Protein 5BV8 (pdb70)

Nearest PDB structures (foldseek):
  5bv8-assembly1_A  TM=1.005E+00  e=8.092E-49  Homo sapiens
  1ijb-assembly1_A  TM=1.004E+00  e=2.003E-45  Homo sapiens
  3hxq-assembly1_A  TM=9.788E-01  e=1.632E-40  Homo sapiens
  1m10-assembly1_A  TM=9.807E-01  e=1.188E-40  Homo sapiens
  4c2a-assembly1_A  TM=9.661E-01  e=1.975E-40  Homo sapiens

Structure (mmCIF, N/CA/C/O backbone):
data_5BV8
#
_entry.id   5BV8
#
_cell.length_a   86.450
_cell.length_b   86.450
_cell.length_c   68.160
_cell.angle_alpha   90.00
_cell.angle_beta   90.00
_cell.angle_gamma   120.00
#
_symmetry.space_group_name_H-M   'P 61'
#
loop_
_entity.id
_entity.type
_entity.pdbx_description
1 polymer 'von Willebrand factor'
2 non-polymer 1,2-ETHANEDIOL
3 non-polyme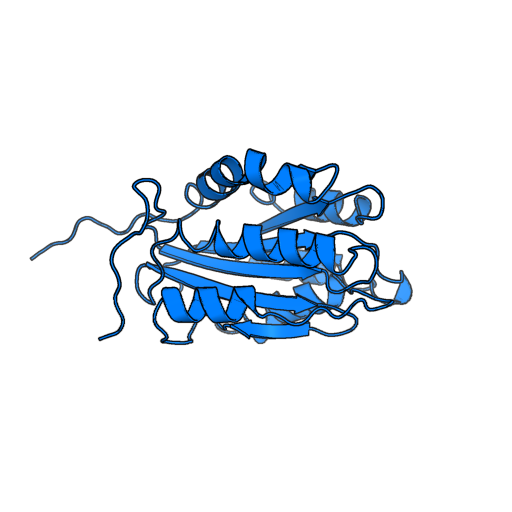r 'CHLORIDE ION'
4 water water
#
loop_
_atom_site.group_PDB
_atom_site.id
_atom_site.type_symbol
_atom_site.label_atom_id
_atom_site.label_alt_id
_atom_site.label_comp_id
_atom_site.label_asym_id
_atom_site.label_entity_id
_atom_site.label_seq_id
_atom_site.pdbx_PDB_ins_code
_atom_site.Cartn_x
_atom_site.Cartn_y
_atom_site.Cartn_z
_atom_site.occupancy
_atom_site.B_iso_or_equiv
_atom_site.auth_seq_id
_atom_site.auth_comp_id
_atom_site.auth_asym_id
_atom_site.auth_atom_id
_atom_site.pdbx_PDB_model_num
ATOM 1 N N . ASP A 1 36 ? 20.134 20.712 -16.426 1.00 65.42 1261 ASP A N 1
ATOM 2 C CA . ASP A 1 36 ? 21.327 21.354 -15.878 1.00 65.84 1261 ASP A CA 1
ATOM 3 C C . ASP A 1 36 ? 21.568 20.917 -14.439 1.00 59.32 1261 ASP A C 1
ATOM 4 O O . ASP A 1 36 ? 20.784 21.237 -13.542 1.00 63.17 1261 ASP A O 1
ATOM 6 N N . ILE A 1 37 ? 22.653 20.180 -14.223 1.00 69.13 1262 ILE A N 1
ATOM 7 C CA . ILE A 1 37 ? 22.967 19.665 -12.896 1.00 50.99 1262 ILE A CA 1
ATOM 8 C C . ILE A 1 37 ? 24.416 19.924 -12.502 1.00 46.52 1262 ILE A C 1
ATOM 9 O O . ILE A 1 37 ? 24.917 19.331 -11.549 1.00 36.83 1262 ILE A O 1
ATOM 14 N N . SER A 1 38 ? 25.088 20.805 -13.235 1.00 52.84 1263 SER A N 1
ATOM 15 C CA . SER A 1 38 ? 26.475 21.139 -12.932 1.00 51.40 1263 SER A CA 1
ATOM 16 C C . SER A 1 38 ? 26.573 22.026 -11.691 1.00 39.11 1263 SER A C 1
ATOM 17 O O . SER A 1 38 ? 25.663 22.797 -11.389 1.00 46.69 1263 SER A O 1
ATOM 19 N N . GLU A 1 39 ? 27.685 21.894 -10.974 1.00 38.39 1264 GLU A N 1
ATOM 20 C CA . GLU A 1 39 ? 27.963 22.691 -9.781 1.00 31.12 1264 GLU A CA 1
ATOM 21 C C . GLU A 1 39 ? 29.436 23.075 -9.741 1.00 30.29 1264 GLU A C 1
ATOM 22 O O . GLU A 1 39 ? 30.293 22.289 -10.136 1.00 31.53 1264 GLU A O 1
ATOM 28 N N . PRO A 1 40 ? 29.743 24.284 -9.261 1.00 27.49 1265 PRO A N 1
ATOM 29 C CA . PRO A 1 40 ? 31.154 24.682 -9.193 1.00 31.67 1265 PRO A CA 1
ATOM 30 C C . PRO A 1 40 ? 31.920 23.934 -8.096 1.00 31.43 1265 PRO A C 1
ATOM 31 O O . PRO A 1 40 ? 31.299 23.400 -7.174 1.00 28.95 1265 PRO A O 1
ATOM 35 N N . PRO A 1 41 ? 33.259 23.880 -8.200 1.00 27.51 1266 PRO A N 1
ATOM 36 C CA . PRO A 1 41 ? 34.073 23.219 -7.172 1.00 25.03 1266 PRO A CA 1
ATOM 37 C C . PRO A 1 41 ? 33.945 23.876 -5.807 1.00 24.62 1266 PRO A C 1
ATOM 38 O O . PRO A 1 41 ? 33.836 25.098 -5.731 1.00 29.29 1266 PRO A O 1
ATOM 42 N N . LEU A 1 42 ? 33.959 23.075 -4.745 1.00 23.79 1267 LEU A N 1
ATOM 43 C CA . LEU A 1 42 ? 33.969 23.625 -3.400 1.00 26.83 1267 LEU A CA 1
ATOM 44 C C . LEU A 1 42 ? 35.372 24.042 -2.986 1.00 29.57 1267 LEU A C 1
ATOM 45 O O . LEU A 1 42 ? 35.533 24.939 -2.167 1.00 32.05 1267 LEU A O 1
ATOM 50 N N . HIS A 1 43 ? 36.383 23.383 -3.549 1.00 22.42 1268 HIS A N 1
ATOM 51 C CA . HIS A 1 43 ? 37.768 23.607 -3.139 1.00 29.96 1268 HIS A CA 1
ATOM 52 C C . HIS A 1 43 ? 38.678 23.905 -4.323 1.00 33.24 1268 HIS A C 1
ATOM 53 O O . HIS A 1 43 ? 38.316 23.643 -5.466 1.00 31.06 1268 HIS A O 1
ATOM 60 N N . ASP A 1 44 ? 39.864 24.436 -4.043 1.00 32.89 1269 ASP A N 1
ATOM 61 C CA . ASP A 1 44 ? 40.862 24.678 -5.089 1.00 34.37 1269 ASP A CA 1
ATOM 62 C C . ASP A 1 44 ? 41.529 23.367 -5.506 1.00 31.59 1269 ASP A C 1
ATOM 63 O O . ASP A 1 44 ? 42.038 23.235 -6.614 1.00 36.64 1269 ASP A O 1
ATOM 68 N N . PHE A 1 45 ? 41.509 22.406 -4.589 1.00 26.08 1270 PHE A N 1
ATOM 69 C CA . PHE A 1 45 ? 42.028 21.059 -4.792 1.00 31.39 1270 PHE A CA 1
ATOM 70 C C . PHE A 1 45 ? 40.932 20.187 -5.407 1.00 29.46 1270 PHE A C 1
ATOM 71 O O . PHE A 1 45 ? 39.956 19.850 -4.735 1.00 26.34 1270 PHE A O 1
ATOM 79 N N . TYR A 1 46 ? 41.103 19.801 -6.674 1.00 26.31 1271 TYR A N 1
ATOM 80 C CA . TYR A 1 46 ? 39.981 19.340 -7.498 1.00 26.60 1271 TYR A CA 1
ATOM 81 C C . TYR A 1 46 ? 40.470 18.462 -8.651 1.00 24.54 1271 TYR A C 1
ATOM 82 O O . TYR A 1 46 ? 41.155 18.963 -9.529 1.00 32.26 1271 TYR A O 1
ATOM 91 N N . CYS A 1 47 ? 40.130 17.176 -8.661 1.00 19.75 1272 CYS A N 1
ATOM 92 C CA . CYS A 1 47 ? 40.565 16.322 -9.773 1.00 20.56 1272 CYS A CA 1
ATOM 93 C C . CYS A 1 47 ? 39.681 16.534 -10.993 1.00 24.92 1272 CYS A C 1
ATOM 94 O O . CYS A 1 47 ? 38.487 16.239 -10.960 1.00 23.80 1272 CYS A O 1
ATOM 97 N N . SER A 1 48 ? 40.277 17.032 -12.070 1.00 20.22 1273 SER A N 1
ATOM 98 C CA . SER A 1 48 ? 39.542 17.297 -13.300 1.00 19.18 1273 SER A CA 1
ATOM 99 C C . SER A 1 48 ? 40.111 16.448 -14.426 1.00 20.87 1273 SER A C 1
ATOM 100 O O . SER A 1 48 ? 40.734 16.960 -15.353 1.00 27.10 1273 SER A O 1
ATOM 103 N N . ARG A 1 49 ? 39.898 15.146 -14.318 1.00 18.02 1274 ARG A N 1
ATOM 104 C CA . ARG A 1 49 ? 40.433 14.200 -15.286 1.00 19.15 1274 AR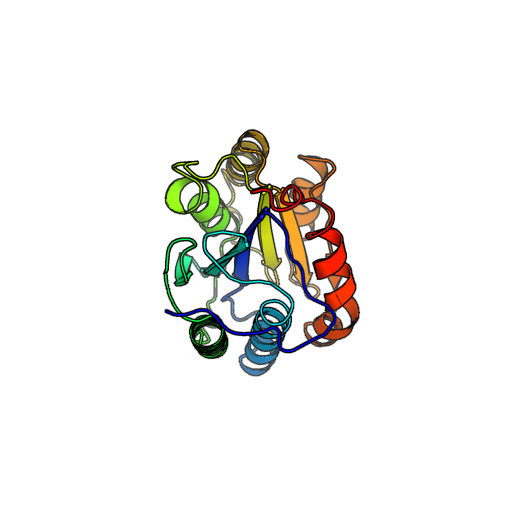G A CA 1
ATOM 105 C C . ARG A 1 49 ? 39.358 13.206 -15.673 1.00 19.81 1274 ARG A C 1
ATOM 106 O O . ARG A 1 49 ? 38.237 13.282 -15.178 1.00 20.31 1274 ARG A O 1
ATOM 114 N N . LEU A 1 50 ? 39.681 12.310 -16.599 1.00 15.83 1275 LEU A N 1
ATOM 115 C CA . LEU A 1 50 ? 38.699 11.356 -17.090 1.00 15.56 1275 LEU A CA 1
ATOM 116 C C . LEU A 1 50 ? 38.814 10.063 -16.299 1.00 15.37 1275 LEU A C 1
ATOM 117 O O . LEU A 1 50 ? 39.713 9.255 -16.529 1.00 16.54 1275 LEU A O 1
ATOM 122 N N . LEU A 1 51 ? 37.886 9.873 -15.377 1.00 14.31 1276 LEU A N 1
ATOM 123 C CA . LEU A 1 51 ? 38.018 8.842 -14.356 1.00 14.88 1276 LEU A CA 1
ATOM 124 C C . LEU A 1 51 ? 36.664 8.291 -13.960 1.00 14.97 1276 LEU A C 1
ATOM 125 O O . LEU A 1 51 ? 35.718 9.049 -13.760 1.00 14.81 1276 LEU A O 1
ATOM 130 N N . ASP A 1 52 ? 36.581 6.969 -13.867 1.00 13.25 1277 ASP A N 1
ATOM 131 C CA . ASP A 1 52 ? 35.458 6.283 -13.246 1.00 12.93 1277 ASP A CA 1
ATOM 132 C C . ASP A 1 52 ? 35.956 5.719 -11.922 1.00 15.15 1277 ASP A C 1
ATOM 133 O O . ASP A 1 52 ? 36.767 4.784 -11.909 1.00 16.09 1277 ASP A O 1
ATOM 138 N N . LEU A 1 53 ? 35.466 6.269 -10.814 1.00 14.79 1278 LEU A N 1
ATOM 139 C CA . LEU A 1 53 ? 35.980 5.933 -9.483 1.00 12.97 1278 LEU A CA 1
ATOM 140 C C . LEU A 1 53 ? 34.907 5.252 -8.646 1.00 15.57 1278 LEU A C 1
ATOM 141 O O . LEU A 1 53 ? 33.818 5.790 -8.475 1.00 16.89 1278 LEU A O 1
ATOM 146 N N . VAL A 1 54 ? 35.229 4.072 -8.133 1.00 14.59 1279 VAL A N 1
ATOM 147 C CA . VAL A 1 54 ? 34.277 3.280 -7.376 1.00 12.66 1279 VAL A CA 1
ATOM 148 C C . VAL A 1 54 ? 34.705 3.211 -5.924 1.00 12.95 1279 VAL A C 1
ATOM 149 O O . VAL A 1 54 ? 35.808 2.758 -5.631 1.00 16.24 1279 VAL A O 1
ATOM 153 N N . PHE A 1 55 ? 33.839 3.672 -5.026 1.00 14.54 1280 PHE A N 1
ATOM 154 C CA . PHE A 1 55 ? 34.089 3.553 -3.587 1.00 12.26 1280 PHE A CA 1
ATOM 155 C C . PHE A 1 55 ? 33.401 2.302 -3.076 1.00 12.75 1280 PHE A C 1
ATOM 156 O O . PHE A 1 55 ? 32.188 2.176 -3.209 1.00 14.35 1280 PHE A O 1
ATOM 164 N N . LEU A 1 56 ? 34.176 1.409 -2.462 1.00 12.49 1281 LEU A N 1
ATOM 165 C CA . LEU A 1 56 ? 33.648 0.161 -1.906 1.00 11.98 1281 LEU A CA 1
ATOM 166 C C . LEU A 1 56 ? 33.801 0.182 -0.389 1.00 13.34 1281 LEU A C 1
ATOM 167 O O . LEU A 1 56 ? 34.924 0.169 0.106 1.00 15.18 1281 LEU A O 1
ATOM 172 N N . LEU A 1 57 ? 32.677 0.214 0.335 1.00 13.25 1282 LEU A N 1
ATOM 173 C CA . LEU A 1 57 ? 32.695 0.452 1.781 1.00 14.62 1282 LEU A CA 1
ATOM 174 C C . LEU A 1 57 ? 32.375 -0.796 2.592 1.00 16.22 1282 LEU A C 1
ATOM 175 O O . LEU A 1 57 ? 31.294 -1.378 2.448 1.00 15.50 1282 LEU A O 1
ATOM 180 N N . ASP A 1 58 ? 33.313 -1.180 3.452 1.00 14.78 1283 ASP A N 1
ATOM 181 C CA . ASP A 1 58 ? 33.150 -2.306 4.366 1.00 15.82 1283 ASP A CA 1
ATOM 182 C C . ASP A 1 58 ? 31.917 -2.103 5.246 1.00 17.17 1283 ASP A C 1
ATOM 183 O O . ASP A 1 58 ? 31.831 -1.136 6.006 1.00 16.71 1283 ASP A O 1
ATOM 188 N N . GLY A 1 59 ? 30.966 -3.029 5.146 1.00 16.34 1284 GLY A N 1
ATOM 189 C CA . GLY A 1 59 ? 29.718 -2.932 5.879 1.00 16.30 1284 GLY A CA 1
ATOM 190 C C . GLY A 1 59 ? 29.697 -3.807 7.118 1.00 19.30 1284 GLY A C 1
ATOM 191 O O . GLY A 1 59 ? 28.640 -4.024 7.695 1.00 22.20 1284 GLY A O 1
ATOM 192 N N . SER A 1 60 ? 30.857 -4.302 7.543 1.00 17.72 1285 SER A N 1
ATOM 193 C CA . SER A 1 60 ? 30.897 -5.225 8.676 1.00 17.13 1285 SER A CA 1
ATOM 194 C C . SER A 1 60 ? 30.882 -4.517 10.024 1.00 19.45 1285 SER A C 1
ATOM 195 O O . SER A 1 60 ? 31.043 -3.302 10.112 1.00 20.04 1285 SER A O 1
ATOM 198 N N . SER A 1 61 ? 30.700 -5.305 11.076 1.00 17.15 1286 SER A N 1
ATOM 199 C CA . SER A 1 61 ? 30.698 -4.771 12.426 1.00 15.64 1286 SER A CA 1
ATOM 200 C C . SER A 1 61 ? 32.114 -4.538 12.965 1.00 21.32 1286 SER A C 1
ATOM 201 O O . SER A 1 61 ? 32.271 -4.160 14.124 1.00 22.32 1286 SER A O 1
ATOM 204 N N . ARG A 1 62 ? 33.141 -4.756 12.143 1.00 19.45 1287 ARG A N 1
ATOM 205 C CA . ARG A 1 62 ? 34.506 -4.441 12.570 1.00 20.69 1287 ARG A CA 1
ATOM 206 C C . ARG A 1 62 ? 34.653 -2.935 12.710 1.00 17.73 1287 ARG A C 1
ATOM 207 O O . ARG A 1 62 ? 35.500 -2.456 13.464 1.00 21.47 1287 ARG A O 1
ATOM 215 N N . LEU A 1 63 ? 33.841 -2.204 11.952 1.00 17.27 1288 LEU A N 1
ATOM 216 C CA . LEU A 1 63 ? 33.644 -0.778 12.172 1.00 17.73 1288 LEU A CA 1
ATOM 217 C C . LEU A 1 63 ? 32.407 -0.571 13.030 1.00 19.55 1288 LEU A C 1
ATOM 218 O O . LEU A 1 63 ? 31.354 -1.128 12.737 1.00 19.96 1288 LEU A O 1
ATOM 223 N N . SER A 1 64 ? 32.536 0.222 14.087 1.00 19.68 1289 SER A N 1
ATOM 224 C CA . SER A 1 64 ? 31.380 0.653 14.864 1.00 20.86 1289 SER A CA 1
ATOM 225 C C . SER A 1 64 ? 30.549 1.624 14.036 1.00 19.55 1289 SER A C 1
ATOM 226 O O . SER A 1 64 ? 31.002 2.118 13.002 1.00 18.00 1289 SER A O 1
ATOM 229 N N . GLU A 1 65 ? 29.335 1.913 14.488 1.00 20.47 1290 GLU A N 1
ATOM 230 C CA . GLU A 1 65 ? 28.508 2.885 13.788 1.00 19.74 1290 GLU A CA 1
ATOM 231 C C . GLU A 1 65 ? 29.249 4.223 13.675 1.00 18.86 1290 GLU A C 1
ATOM 232 O O . GLU A 1 65 ? 29.224 4.867 12.628 1.00 19.58 1290 GLU A O 1
ATOM 238 N N . ALA A 1 66 ? 29.928 4.622 14.746 1.00 20.94 1291 ALA A N 1
ATOM 239 C CA . ALA A 1 66 ? 30.660 5.890 14.758 1.00 19.80 1291 ALA A CA 1
ATOM 240 C C . ALA A 1 66 ? 31.844 5.876 13.790 1.00 20.11 1291 ALA A C 1
ATOM 241 O O . ALA A 1 66 ? 32.127 6.872 13.122 1.00 19.98 1291 ALA A O 1
ATOM 243 N N . GLU A 1 67 ? 32.541 4.750 13.715 1.00 18.01 1292 GLU A N 1
ATOM 244 C CA . GLU A 1 67 ? 33.665 4.642 12.787 1.00 15.03 1292 GLU A CA 1
ATOM 245 C C . GLU A 1 67 ? 33.187 4.640 11.346 1.00 17.93 1292 GLU A C 1
ATOM 246 O O . GLU A 1 67 ? 33.842 5.210 10.477 1.00 16.15 1292 GLU A O 1
ATOM 252 N N . PHE A 1 68 ? 32.051 3.993 11.098 1.00 16.76 1293 PHE A N 1
ATOM 253 C CA . PHE A 1 68 ? 31.458 3.982 9.757 1.00 15.41 1293 PHE A CA 1
ATOM 254 C C . PHE A 1 68 ? 31.086 5.402 9.335 1.00 16.28 1293 PHE A C 1
ATOM 255 O O . PHE A 1 68 ? 31.189 5.738 8.152 1.00 16.77 1293 PHE A O 1
ATOM 263 N N . GLU A 1 69 ? 30.679 6.243 10.291 1.00 17.64 1294 GLU A N 1
ATOM 264 C CA . GLU A 1 69 ? 30.372 7.633 9.957 1.00 19.61 1294 GLU A CA 1
ATOM 265 C C . GLU A 1 69 ? 31.633 8.356 9.497 1.00 17.74 1294 GLU A C 1
ATOM 266 O O . GLU A 1 69 ? 31.586 9.167 8.565 1.00 17.84 1294 GLU A O 1
ATOM 272 N N . VAL A 1 70 ? 32.759 8.063 10.143 1.00 17.47 1295 VAL A N 1
ATOM 273 C CA . VAL A 1 70 ? 34.030 8.654 9.734 1.00 16.01 1295 VAL A CA 1
ATOM 274 C C . VAL A 1 70 ? 34.419 8.159 8.341 1.00 17.89 1295 VAL A C 1
ATOM 275 O O . VAL A 1 70 ? 34.875 8.938 7.504 1.00 17.29 1295 VAL A O 1
ATOM 279 N N . LEU A 1 71 ? 34.216 6.871 8.087 1.00 12.80 1296 LEU A N 1
ATOM 280 C CA . LEU A 1 71 ? 34.482 6.321 6.757 1.00 12.79 1296 LEU A CA 1
ATOM 281 C C . LEU A 1 71 ? 33.650 7.026 5.688 1.00 15.55 1296 LEU A C 1
ATOM 282 O O . LEU A 1 71 ? 34.170 7.375 4.624 1.00 14.84 1296 LEU A O 1
ATOM 287 N N . LYS A 1 72 ? 32.368 7.247 5.960 1.00 14.07 1297 LYS A N 1
ATOM 288 C CA . LYS A 1 72 ? 31.523 7.946 4.985 1.00 15.08 1297 LYS A CA 1
ATOM 289 C C . LYS A 1 72 ? 31.971 9.395 4.808 1.00 15.84 1297 LYS A C 1
ATOM 290 O O . LYS A 1 72 ? 31.916 9.936 3.702 1.00 18.05 1297 LYS A O 1
ATOM 296 N N . ALA A 1 73 ? 32.412 10.023 5.891 1.00 16.16 1298 ALA A N 1
ATOM 297 C CA . ALA A 1 73 ? 32.855 11.411 5.824 1.00 18.25 1298 ALA A CA 1
ATOM 298 C C . ALA A 1 73 ? 34.090 11.526 4.931 1.00 17.63 1298 ALA A C 1
ATOM 299 O O . ALA A 1 73 ? 34.264 12.502 4.198 1.00 15.94 1298 ALA A O 1
ATOM 301 N N . PHE A 1 74 ? 34.946 10.517 4.998 1.00 16.68 1299 PHE A N 1
ATOM 302 C CA . PHE A 1 74 ? 36.112 10.424 4.123 1.00 14.04 1299 PHE A CA 1
ATOM 303 C C . PHE A 1 74 ? 35.674 10.308 2.667 1.00 16.17 1299 PHE A C 1
ATOM 304 O O . PHE A 1 74 ? 36.203 10.999 1.799 1.00 15.90 1299 PHE A O 1
ATOM 312 N N . VAL A 1 75 ? 34.695 9.449 2.408 1.00 12.90 1300 VAL A N 1
ATOM 313 C CA . VAL A 1 75 ? 34.216 9.269 1.034 1.00 11.98 1300 VAL A CA 1
ATOM 314 C C . VAL A 1 75 ? 33.658 10.593 0.526 1.00 16.74 1300 VAL A C 1
ATOM 315 O O . VAL A 1 75 ? 33.971 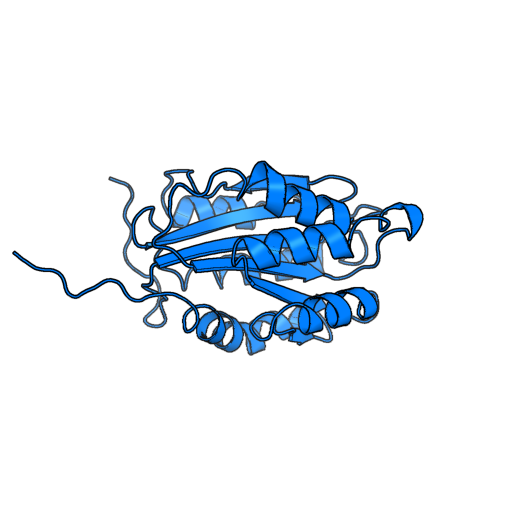11.005 -0.581 1.00 15.37 1300 VAL A O 1
ATOM 319 N N . VAL A 1 76 ? 32.870 11.275 1.351 1.00 15.84 1301 VAL A N 1
ATOM 320 C CA . VAL A 1 76 ? 32.296 12.564 0.954 1.00 15.25 1301 VAL A CA 1
ATOM 321 C C . VAL A 1 76 ? 33.392 13.610 0.733 1.00 16.95 1301 VAL A C 1
ATOM 322 O O . VAL A 1 76 ? 33.357 14.349 -0.255 1.00 15.41 1301 VAL A O 1
ATOM 326 N N . ASP A 1 77 ? 34.372 13.660 1.640 1.00 14.85 1302 ASP A N 1
ATOM 327 C CA . ASP A 1 77 ? 35.511 14.560 1.485 1.00 15.45 1302 ASP A CA 1
ATOM 328 C C . ASP A 1 77 ? 36.245 14.320 0.163 1.00 13.96 1302 ASP A C 1
ATOM 329 O O . ASP A 1 77 ? 36.639 15.279 -0.505 1.00 14.95 1302 ASP A O 1
ATOM 334 N N A MET A 1 78 ? 36.438 13.047 -0.182 0.46 13.67 1303 MET A N 1
ATOM 335 N N B MET A 1 78 ? 36.432 13.056 -0.207 0.54 14.04 1303 MET A N 1
ATOM 336 C CA A MET A 1 78 ? 37.022 12.664 -1.467 0.46 12.97 1303 MET A CA 1
ATOM 337 C CA B MET A 1 78 ? 37.066 12.742 -1.485 0.54 12.34 1303 MET A CA 1
ATOM 338 C C A MET A 1 78 ? 36.197 13.229 -2.615 0.46 14.20 1303 MET A C 1
ATOM 339 C C B MET A 1 78 ? 36.201 13.204 -2.657 0.54 14.09 1303 MET A C 1
ATOM 340 O O A MET A 1 78 ? 36.724 13.910 -3.501 0.46 14.62 1303 MET A O 1
ATOM 341 O O B MET A 1 78 ? 36.712 13.797 -3.610 0.54 15.09 1303 MET A O 1
ATOM 350 N N . MET A 1 79 ? 34.896 12.953 -2.580 1.00 14.81 1304 MET A N 1
ATOM 351 C CA . MET A 1 79 ? 33.973 13.403 -3.629 1.00 13.35 1304 MET A CA 1
ATOM 352 C C . MET A 1 79 ? 33.991 14.909 -3.843 1.00 15.07 1304 MET A C 1
ATOM 353 O O . MET A 1 79 ? 33.861 15.366 -4.975 1.00 15.80 1304 MET A O 1
ATOM 358 N N . GLU A 1 80 ? 34.161 15.685 -2.771 1.00 15.02 1305 GLU A N 1
ATOM 359 C CA . GLU A 1 80 ? 34.189 17.147 -2.880 1.00 16.25 1305 GLU A CA 1
ATOM 360 C C . GLU A 1 80 ? 35.380 17.608 -3.700 1.00 18.73 1305 GLU A C 1
ATOM 361 O O . GLU A 1 80 ? 35.392 18.720 -4.213 1.00 18.19 1305 GLU A O 1
ATOM 367 N N . ARG A 1 81 ? 36.373 16.730 -3.812 1.00 16.92 1306 ARG A N 1
ATOM 368 C CA . ARG A 1 81 ? 37.641 17.052 -4.449 1.00 14.31 1306 ARG A CA 1
ATOM 369 C C . ARG A 1 81 ? 37.740 16.398 -5.820 1.00 20.27 1306 ARG A C 1
ATOM 370 O O . ARG A 1 81 ? 38.823 16.256 -6.374 1.00 19.62 1306 ARG A O 1
ATOM 378 N N . LEU A 1 82 ? 36.583 16.034 -6.363 1.00 14.88 1307 LEU A N 1
ATOM 379 C CA . LEU A 1 82 ? 36.470 15.504 -7.719 1.00 14.51 1307 LEU A CA 1
ATOM 380 C C . LEU A 1 82 ? 35.537 16.364 -8.538 1.00 16.58 1307 LEU A C 1
ATOM 381 O O . LEU A 1 82 ? 34.548 16.875 -8.020 1.00 19.27 1307 LEU A O 1
ATOM 386 N N . ARG A 1 83 ? 35.840 16.512 -9.822 1.00 16.11 1308 ARG A N 1
ATOM 387 C CA . ARG A 1 83 ? 34.921 17.179 -10.727 1.00 17.72 1308 ARG A CA 1
ATOM 388 C C . ARG A 1 83 ? 33.932 16.140 -11.221 1.00 17.63 1308 ARG A C 1
ATOM 389 O O . ARG A 1 83 ? 34.186 15.453 -12.200 1.00 17.50 1308 ARG A O 1
ATOM 397 N N . ILE A 1 84 ? 32.806 16.017 -10.526 1.00 17.83 1309 ILE A N 1
ATOM 398 C CA . ILE A 1 84 ? 31.874 14.928 -10.793 1.00 15.78 1309 ILE A CA 1
ATOM 399 C C . ILE A 1 84 ? 30.926 15.306 -11.923 1.00 18.19 1309 ILE A C 1
ATOM 400 O O . ILE A 1 84 ? 30.229 16.316 -11.868 1.00 18.32 1309 ILE A O 1
ATOM 405 N N . SER A 1 85 ? 30.925 14.476 -12.960 1.00 16.80 1310 SER A N 1
ATOM 406 C CA . SER A 1 85 ? 30.217 14.753 -14.198 1.00 18.51 1310 SER A CA 1
ATOM 407 C C . SER A 1 85 ? 30.416 13.562 -15.127 1.00 18.36 1310 SER A C 1
ATOM 408 O O . SER A 1 85 ? 31.460 12.912 -15.074 1.00 17.09 1310 SER A O 1
ATOM 411 N N . GLN A 1 86 ? 29.441 13.285 -15.990 1.00 19.72 1311 GLN A N 1
ATOM 412 C CA . GLN A 1 86 ? 29.601 12.195 -16.956 1.00 19.34 1311 GLN A CA 1
ATOM 413 C C . GLN A 1 86 ? 30.803 12.423 -17.873 1.00 21.07 1311 GLN A C 1
ATOM 414 O O . GLN A 1 86 ? 31.360 11.468 -18.425 1.00 22.83 1311 GLN A O 1
ATOM 420 N N . LYS A 1 87 ? 31.200 13.684 -18.020 1.00 20.95 1312 LYS A N 1
ATOM 421 C CA . LYS A 1 87 ? 32.300 14.066 -18.900 1.00 20.67 1312 LYS A CA 1
ATOM 422 C C . LYS A 1 87 ? 33.650 14.146 -18.182 1.00 18.72 1312 LYS A C 1
ATOM 423 O O . LYS A 1 87 ? 34.700 14.300 -18.823 1.00 20.02 1312 LYS A O 1
ATOM 426 N N . TRP A 1 88 ? 33.628 14.047 -16.859 1.00 18.78 1313 TRP A N 1
ATOM 427 C CA . TRP A 1 88 ? 34.860 14.193 -16.097 1.00 17.04 1313 TRP A CA 1
ATOM 428 C C . TRP A 1 88 ? 35.043 13.008 -15.152 1.00 15.31 1313 TRP A C 1
ATOM 429 O O . TRP A 1 88 ? 35.356 11.903 -15.603 1.00 15.31 1313 TRP A O 1
ATOM 440 N N . VAL A 1 89 ? 34.838 13.210 -13.854 1.00 15.85 1314 VAL A N 1
ATOM 441 C CA . VAL A 1 89 ? 34.921 12.094 -12.923 1.00 14.99 1314 VAL A CA 1
ATOM 442 C C . VAL A 1 89 ? 33.536 11.539 -12.638 1.00 14.26 1314 VAL A C 1
ATOM 443 O O . VAL A 1 89 ? 32.638 12.273 -12.225 1.00 16.74 1314 VAL A O 1
ATOM 447 N N . ARG A 1 90 ? 33.355 10.245 -12.883 1.00 12.99 1315 ARG A N 1
ATOM 448 C CA . ARG A 1 90 ? 32.126 9.573 -12.491 1.00 14.65 1315 ARG A CA 1
ATOM 449 C C . ARG A 1 90 ? 32.384 8.778 -11.231 1.00 15.04 1315 ARG A C 1
ATOM 450 O O . ARG A 1 90 ? 33.493 8.283 -11.023 1.00 15.95 1315 ARG A O 1
ATOM 458 N N . VAL A 1 91 ? 31.365 8.665 -10.386 1.00 14.68 1316 VAL A N 1
ATOM 459 C CA . VAL A 1 91 ? 31.518 7.968 -9.110 1.00 13.43 1316 VAL A CA 1
ATOM 460 C C . VAL A 1 91 ? 30.455 6.895 -8.910 1.00 13.74 1316 VAL A C 1
ATOM 461 O O . VAL A 1 91 ? 29.336 6.994 -9.405 1.00 17.25 1316 VAL A O 1
ATOM 465 N N . ALA A 1 92 ? 30.850 5.851 -8.192 1.00 15.38 1317 ALA A N 1
ATOM 466 C CA . ALA A 1 92 ? 29.943 4.812 -7.746 1.00 15.72 1317 ALA A CA 1
ATOM 467 C C . ALA A 1 92 ? 30.239 4.579 -6.273 1.00 14.87 1317 ALA A C 1
ATOM 468 O O . ALA A 1 92 ? 31.390 4.691 -5.845 1.00 14.59 1317 ALA A O 1
ATOM 470 N N . VAL A 1 93 ? 29.197 4.300 -5.495 1.00 14.66 1318 VAL A N 1
ATOM 471 C CA . VAL A 1 93 ? 29.358 4.020 -4.074 1.00 15.63 1318 VAL A CA 1
ATOM 472 C C . VAL A 1 93 ? 28.598 2.749 -3.729 1.00 16.07 1318 VAL A C 1
ATOM 473 O O . VAL A 1 93 ? 27.404 2.644 -3.987 1.00 16.07 1318 VAL A O 1
ATOM 477 N N . VAL A 1 94 ? 29.316 1.774 -3.172 1.00 16.51 1319 VAL A N 1
ATOM 478 C CA . VAL A 1 94 ? 28.761 0.455 -2.886 1.00 16.10 1319 VAL A CA 1
ATOM 479 C C . VAL A 1 94 ? 29.116 0.076 -1.459 1.00 18.16 1319 VAL A C 1
ATOM 480 O O . VAL A 1 94 ? 30.270 0.202 -1.055 1.00 18.84 1319 VAL A O 1
ATOM 484 N N . GLU A 1 95 ? 28.129 -0.349 -0.686 1.00 16.41 1320 GLU A N 1
ATOM 485 C CA . GLU A 1 95 ? 28.404 -0.874 0.644 1.00 18.30 1320 GLU A CA 1
ATOM 486 C C . GLU A 1 95 ? 28.394 -2.382 0.530 1.00 21.58 1320 GLU A C 1
ATOM 487 O O . GLU A 1 95 ? 27.498 -2.941 -0.100 1.00 23.12 1320 GLU A O 1
ATOM 493 N N . TYR A 1 96 ? 29.381 -3.063 1.103 1.00 16.29 1321 TYR A N 1
ATOM 494 C CA . TYR A 1 96 ? 29.367 -4.518 0.969 1.00 15.32 1321 TYR A CA 1
ATOM 495 C C . TYR A 1 96 ? 29.360 -5.244 2.315 1.00 16.26 1321 TYR A C 1
ATOM 496 O O . TYR A 1 96 ? 30.127 -4.929 3.238 1.00 17.42 1321 TYR A O 1
ATOM 505 N N . HIS A 1 97 ? 28.438 -6.197 2.417 1.00 17.52 1322 HIS A N 1
ATOM 506 C CA . HIS A 1 97 ? 28.406 -7.152 3.512 1.00 19.20 1322 HIS A CA 1
ATOM 507 C C . HIS A 1 97 ? 28.540 -8.552 2.904 1.00 20.33 1322 HIS A C 1
ATOM 508 O O . HIS A 1 97 ? 29.493 -8.812 2.171 1.00 24.12 1322 HIS A O 1
ATOM 515 N N . ASP A 1 98 ? 27.608 -9.457 3.168 1.00 22.77 1323 ASP A N 1
ATOM 516 C CA . ASP A 1 98 ? 27.709 -10.750 2.497 1.00 33.38 1323 ASP A CA 1
ATOM 517 C C . ASP A 1 98 ? 27.273 -10.580 1.044 1.00 28.84 1323 ASP A C 1
ATOM 518 O O . ASP A 1 98 ? 27.528 -11.433 0.205 1.00 32.42 1323 ASP A O 1
ATOM 523 N N . SER A 1 99 ? 26.626 -9.456 0.759 1.00 24.10 1324 SER A N 1
ATOM 524 C CA . SER A 1 99 ? 26.319 -9.064 -0.612 1.00 25.86 1324 SER A CA 1
ATOM 525 C C . SER A 1 99 ? 26.573 -7.574 -0.795 1.00 26.14 1324 SER A C 1
ATOM 526 O O . SER A 1 99 ? 26.834 -6.854 0.169 1.00 23.58 1324 SER A O 1
ATOM 529 N N . SER A 1 100 ? 26.515 -7.106 -2.035 1.00 20.93 1325 SER A N 1
ATOM 530 C CA . SER A 1 100 ? 26.849 -5.727 -2.332 1.00 21.64 1325 SER A CA 1
ATOM 531 C C . SER A 1 100 ? 25.595 -4.921 -2.613 1.00 25.54 1325 SER A C 1
ATOM 532 O O . SER A 1 100 ? 24.683 -5.401 -3.289 1.00 33.91 1325 SER A O 1
ATOM 535 N N . HIS A 1 101 ? 25.554 -3.703 -2.084 1.00 25.99 1326 HIS A N 1
ATOM 536 C CA . HIS A 1 101 ? 24.441 -2.793 -2.308 1.00 30.44 1326 HIS A CA 1
ATOM 537 C C . HIS A 1 101 ? 24.943 -1.464 -2.856 1.00 25.96 1326 HIS A C 1
ATOM 538 O O . HIS A 1 101 ? 25.609 -0.696 -2.152 1.00 20.92 1326 HIS A O 1
ATOM 545 N N . ALA A 1 102 ? 24.613 -1.188 -4.113 1.00 23.66 1327 ALA A N 1
ATOM 546 C CA . ALA A 1 102 ? 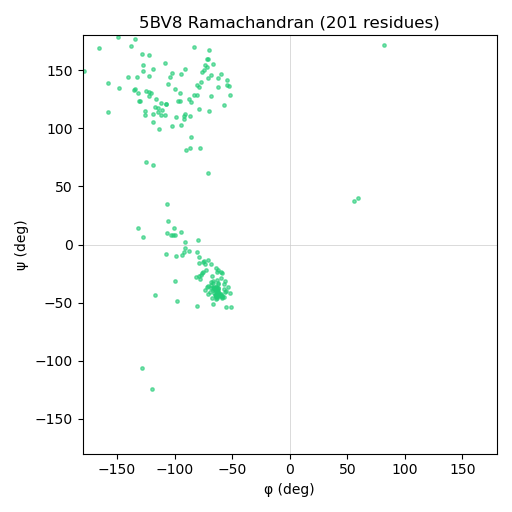25.028 0.055 -4.742 1.00 19.77 1327 ALA A CA 1
ATOM 547 C C . ALA A 1 102 ? 24.073 1.191 -4.393 1.00 18.56 1327 ALA A C 1
ATOM 548 O O . ALA A 1 102 ? 22.856 1.062 -4.543 1.00 26.80 1327 ALA A O 1
ATOM 550 N N . TYR A 1 103 ? 24.632 2.300 -3.928 1.00 16.94 1328 TYR A N 1
ATOM 551 C CA . TYR A 1 103 ? 23.853 3.498 -3.633 1.00 19.48 1328 TYR A CA 1
ATOM 552 C C . TYR A 1 103 ? 23.963 4.494 -4.774 1.00 17.37 1328 TYR A C 1
ATOM 553 O O . TYR A 1 103 ? 23.050 5.280 -5.030 1.00 17.30 1328 TYR A O 1
ATOM 562 N N . ILE A 1 104 ? 25.114 4.473 -5.429 1.00 16.27 1329 ILE A N 1
ATOM 563 C CA . ILE A 1 104 ? 25.367 5.341 -6.570 1.00 17.87 1329 ILE A CA 1
ATOM 564 C C . ILE A 1 104 ? 26.010 4.523 -7.668 1.00 16.60 1329 ILE A C 1
ATOM 565 O O . ILE A 1 104 ? 26.930 3.762 -7.405 1.00 17.52 1329 ILE A O 1
ATOM 570 N N . GLY A 1 105 ? 25.510 4.674 -8.892 1.00 16.76 1330 GLY A N 1
ATOM 571 C CA . GLY A 1 105 ? 26.128 4.068 -10.060 1.00 15.82 1330 GLY A CA 1
ATOM 572 C C . GLY A 1 105 ? 26.789 5.137 -10.909 1.00 16.63 1330 GLY A C 1
ATOM 573 O O . GLY A 1 105 ? 26.399 6.304 -10.856 1.00 16.56 1330 GLY A O 1
ATOM 574 N N . LEU A 1 106 ? 27.775 4.736 -11.710 1.00 17.57 1331 LEU A N 1
ATOM 575 C CA . LEU A 1 106 ? 28.534 5.686 -12.519 1.00 16.61 1331 LEU A CA 1
ATOM 576 C C . LEU A 1 106 ? 27.653 6.518 -13.439 1.00 17.89 1331 LEU A C 1
ATOM 577 O O . LEU A 1 106 ? 27.978 7.668 -13.740 1.00 17.89 1331 LEU A O 1
ATOM 582 N N . LYS A 1 107 ? 26.552 5.934 -13.899 1.00 17.49 1332 LYS A N 1
ATOM 583 C CA . LYS A 1 107 ? 25.725 6.609 -14.897 1.00 17.88 1332 LYS A CA 1
ATOM 584 C C . LYS A 1 107 ? 24.621 7.473 -14.285 1.00 21.97 1332 LYS A C 1
ATOM 585 O O . LYS A 1 107 ? 23.833 8.070 -15.018 1.00 23.47 1332 LYS A O 1
ATOM 591 N N . ASP A 1 108 ? 24.568 7.554 -12.957 1.00 19.08 1333 ASP A N 1
ATOM 592 C CA . ASP A 1 108 ? 23.514 8.324 -12.302 1.00 18.02 1333 ASP A CA 1
ATOM 593 C C . ASP A 1 108 ? 23.726 9.813 -12.527 1.00 23.12 1333 ASP A C 1
ATOM 594 O O . ASP A 1 108 ? 24.703 10.386 -12.047 1.00 29.73 1333 ASP A O 1
ATOM 599 N N . ARG A 1 109 ? 22.793 10.431 -13.242 1.00 23.43 1334 ARG A N 1
ATOM 600 C CA . ARG A 1 109 ? 22.891 11.842 -13.581 1.00 22.56 1334 ARG A CA 1
ATOM 601 C C . ARG A 1 109 ? 22.227 12.680 -12.504 1.00 25.76 1334 ARG A C 1
ATOM 602 O O . ARG A 1 109 ? 21.072 13.086 -12.622 1.00 27.41 1334 ARG A O 1
ATOM 605 N N . LYS A 1 110 ? 22.975 12.902 -11.433 1.00 23.09 1335 LYS A N 1
ATOM 606 C CA . LYS A 1 110 ? 22.504 13.696 -10.307 1.00 21.39 1335 LYS A CA 1
ATOM 607 C C . LYS A 1 110 ? 23.542 14.762 -10.018 1.00 16.72 1335 LYS A C 1
ATOM 608 O O . LYS A 1 110 ? 24.714 14.579 -10.337 1.00 21.33 1335 LYS A O 1
ATOM 614 N N . ARG A 1 111 ? 23.115 15.874 -9.429 1.00 19.44 1336 ARG A N 1
ATOM 615 C CA . ARG A 1 111 ? 24.050 16.894 -8.964 1.00 20.92 1336 ARG A CA 1
ATOM 616 C C . ARG A 1 111 ? 25.098 16.300 -8.033 1.00 19.16 1336 ARG A C 1
ATOM 617 O O . ARG A 1 111 ? 24.783 15.420 -7.231 1.00 20.85 1336 ARG A O 1
ATOM 625 N N . PRO A 1 112 ? 26.351 16.771 -8.137 1.00 18.37 1337 PRO A N 1
ATOM 626 C CA . PRO A 1 112 ? 27.398 16.296 -7.231 1.00 17.90 1337 PRO A CA 1
ATOM 627 C C . PRO A 1 112 ? 26.980 16.411 -5.769 1.00 15.10 1337 PRO A C 1
ATOM 628 O O . PRO A 1 112 ? 27.218 15.471 -5.021 1.00 15.94 1337 PRO A O 1
ATOM 632 N N . SER A 1 113 ? 26.335 17.512 -5.388 1.00 14.61 1338 SER A N 1
ATOM 633 C CA . SER A 1 113 ? 25.910 17.683 -4.006 1.00 15.80 1338 SER A CA 1
ATOM 634 C C . SER A 1 113 ? 24.905 16.620 -3.585 1.00 15.40 1338 SER A C 1
ATOM 635 O O . SER A 1 113 ? 24.886 16.202 -2.427 1.00 17.34 1338 SER A O 1
ATOM 638 N N . GLU A 1 114 ? 24.062 16.185 -4.521 1.00 16.34 1339 GLU A N 1
ATOM 639 C CA . GLU A 1 114 ? 23.074 15.154 -4.214 1.00 16.25 1339 GLU A CA 1
ATOM 640 C C . GLU A 1 114 ? 23.752 13.801 -4.088 1.00 17.12 1339 GLU A C 1
ATOM 641 O O . GLU A 1 114 ? 23.397 13.003 -3.217 1.00 18.41 1339 GLU A O 1
ATOM 647 N N . LEU A 1 115 ? 24.727 13.544 -4.955 1.00 18.15 1340 LEU A N 1
ATOM 648 C CA . LEU A 1 115 ? 25.525 12.332 -4.848 1.00 16.88 1340 LEU A CA 1
ATOM 649 C C . LEU A 1 115 ? 26.237 12.293 -3.497 1.00 17.25 1340 LEU A C 1
ATOM 650 O O . LEU A 1 115 ? 26.280 11.253 -2.844 1.00 17.52 1340 LEU A O 1
ATOM 655 N N . ARG A 1 116 ? 26.781 13.429 -3.070 1.00 15.70 1341 ARG A N 1
ATOM 656 C CA . ARG A 1 116 ? 27.474 13.467 -1.775 1.00 16.67 1341 ARG A CA 1
ATOM 657 C C . ARG A 1 116 ? 26.501 13.253 -0.617 1.00 20.89 1341 ARG A C 1
ATOM 658 O O . ARG A 1 116 ? 26.839 12.590 0.376 1.00 18.21 1341 ARG A O 1
ATOM 666 N N . ARG A 1 117 ? 25.295 13.801 -0.742 1.00 17.42 1342 ARG A N 1
ATOM 667 C CA . ARG A 1 117 ? 24.280 13.592 0.285 1.00 18.38 1342 ARG A CA 1
ATOM 668 C C . ARG A 1 117 ? 23.933 12.107 0.368 1.00 17.39 1342 ARG A C 1
ATOM 669 O O . ARG A 1 117 ? 23.831 11.544 1.456 1.00 18.70 1342 ARG A O 1
ATOM 677 N N . ILE A 1 118 ? 23.765 11.467 -0.785 1.00 18.85 1343 ILE A N 1
ATOM 678 C CA . ILE A 1 118 ? 23.461 10.038 -0.821 1.00 19.29 1343 ILE A CA 1
ATOM 679 C C . ILE A 1 118 ? 24.555 9.228 -0.125 1.00 18.97 1343 ILE A C 1
ATOM 680 O O . ILE A 1 118 ? 24.259 8.367 0.698 1.00 19.69 1343 ILE A O 1
ATOM 685 N N . ALA A 1 119 ? 25.812 9.532 -0.428 1.00 16.64 1344 ALA A N 1
ATOM 686 C CA . ALA A 1 119 ? 26.941 8.855 0.209 1.00 17.03 1344 ALA A CA 1
ATOM 687 C C . ALA A 1 119 ? 26.931 9.071 1.720 1.00 16.78 1344 ALA A C 1
ATOM 688 O O . ALA A 1 119 ? 27.160 8.137 2.485 1.00 18.69 1344 ALA A O 1
ATOM 690 N N . SER A 1 120 ? 26.643 10.297 2.141 1.00 17.87 1345 SER A N 1
ATOM 691 C CA . SER A 1 120 ? 26.627 10.638 3.562 1.00 21.30 1345 SER A CA 1
ATOM 692 C C . SER A 1 120 ? 25.549 9.863 4.317 1.00 24.27 1345 SER A C 1
ATOM 693 O O . SER A 1 120 ? 25.644 9.683 5.534 1.00 25.07 1345 SER A O 1
ATOM 696 N N . GLN A 1 121 ? 24.515 9.416 3.608 1.00 21.26 1346 GLN A N 1
ATOM 697 C CA . GLN A 1 121 ? 23.389 8.761 4.273 1.00 21.41 1346 GLN A CA 1
ATOM 698 C C . GLN A 1 121 ? 23.394 7.246 4.123 1.00 20.19 1346 GLN A C 1
ATOM 699 O O . GLN A 1 121 ? 22.426 6.592 4.513 1.00 26.45 1346 GLN A O 1
ATOM 705 N N . VAL A 1 122 ? 24.468 6.691 3.568 1.00 21.13 1347 VAL A N 1
ATOM 706 C CA . VAL A 1 122 ? 24.604 5.235 3.461 1.00 20.13 1347 VAL A CA 1
ATOM 707 C C . VAL A 1 122 ? 24.367 4.600 4.834 1.00 22.21 1347 VAL A C 1
ATOM 708 O O . VAL A 1 122 ? 24.943 5.026 5.828 1.00 19.98 1347 VAL A O 1
ATOM 712 N N . LYS A 1 123 ? 23.481 3.612 4.890 1.00 23.31 1348 LYS A N 1
ATOM 713 C CA . LYS A 1 123 ? 23.056 3.074 6.174 1.00 25.63 1348 LYS A CA 1
ATOM 714 C C . LYS A 1 123 ? 24.118 2.151 6.772 1.00 24.06 1348 LYS A C 1
ATOM 715 O O . LYS A 1 123 ? 24.745 1.361 6.066 1.00 22.56 1348 LYS A O 1
ATOM 717 N N . TYR A 1 124 ? 24.314 2.261 8.081 1.00 25.77 1349 TYR A N 1
ATOM 718 C CA . TYR A 1 124 ? 25.227 1.373 8.785 1.00 24.92 1349 TYR A CA 1
ATOM 719 C C . TYR A 1 124 ? 24.646 -0.032 8.786 1.00 25.68 1349 TYR A C 1
ATOM 720 O O . TYR A 1 124 ? 23.490 -0.224 9.148 1.00 27.36 1349 TYR A O 1
ATOM 729 N N . ALA A 1 125 ? 25.442 -1.004 8.359 1.00 28.17 1350 ALA A N 1
ATOM 730 C CA . ALA A 1 125 ? 24.989 -2.386 8.303 1.00 27.21 1350 ALA A CA 1
ATOM 731 C C . ALA A 1 125 ? 25.453 -3.159 9.530 1.00 26.21 1350 ALA A C 1
ATOM 732 O O . ALA A 1 125 ? 24.663 -3.851 10.165 1.00 30.66 1350 ALA A O 1
ATOM 734 N N . GLY A 1 126 ? 26.735 -3.040 9.859 1.00 22.13 1351 GLY A N 1
ATOM 735 C CA . GLY A 1 126 ? 27.294 -3.755 10.997 1.00 21.26 1351 GLY A CA 1
ATOM 736 C C . GLY A 1 126 ? 27.145 -5.258 10.877 1.00 21.83 1351 GLY A C 1
ATOM 737 O O . GLY A 1 126 ? 26.850 -5.950 11.852 1.00 21.52 1351 GLY A O 1
ATOM 738 N N . SER A 1 127 ? 27.354 -5.768 9.669 1.00 21.70 1352 SER A N 1
ATOM 739 C CA . SER A 1 127 ? 27.193 -7.188 9.390 1.00 21.22 1352 SER A CA 1
ATOM 740 C C . SER A 1 127 ? 28.292 -8.061 9.997 1.00 22.41 1352 SER A C 1
ATOM 741 O O . SER A 1 127 ? 29.423 -7.620 10.197 1.00 21.35 1352 SER A O 1
ATOM 744 N N . GLN A 1 128 ? 27.954 -9.315 10.277 1.00 25.08 1353 GLN A N 1
ATOM 745 C CA . GLN A 1 128 ? 28.956 -10.284 10.696 1.00 27.39 1353 GLN A CA 1
ATOM 746 C C . GLN A 1 128 ? 29.970 -10.518 9.584 1.00 26.87 1353 GLN A C 1
ATOM 747 O O . GLN A 1 128 ? 31.141 -10.797 9.839 1.00 28.78 1353 GLN A O 1
ATOM 751 N N . VAL A 1 129 ? 29.509 -10.389 8.345 1.00 23.54 1354 VAL A N 1
ATOM 752 C CA . VAL A 1 129 ? 30.333 -10.705 7.189 1.00 25.13 1354 VAL A CA 1
ATOM 753 C C . VAL A 1 129 ? 30.420 -9.527 6.227 1.00 23.33 1354 VAL A C 1
ATOM 754 O O . VAL A 1 129 ? 29.405 -8.909 5.903 1.00 23.24 1354 VAL A O 1
ATOM 758 N N . ALA A 1 130 ? 31.636 -9.194 5.796 1.00 21.36 1355 ALA A N 1
ATOM 759 C CA . ALA A 1 130 ? 31.811 -8.311 4.649 1.00 20.59 1355 ALA A CA 1
ATOM 760 C C . ALA A 1 130 ? 32.707 -9.019 3.648 1.00 24.08 1355 ALA A C 1
ATOM 761 O O . ALA A 1 130 ? 33.871 -9.283 3.932 1.00 24.64 1355 ALA A O 1
ATOM 763 N N . SER A 1 131 ? 32.158 -9.345 2.483 1.00 15.95 1356 SER A N 1
ATOM 764 C CA . SER A 1 131 ? 32.889 -10.169 1.539 1.00 16.97 1356 SER A CA 1
ATOM 765 C C . SER A 1 131 ? 33.550 -9.325 0.456 1.00 16.25 1356 SER A C 1
ATOM 766 O O . SER A 1 131 ? 32.886 -8.747 -0.401 1.00 16.26 1356 SER A O 1
ATOM 769 N N . THR A 1 132 ? 34.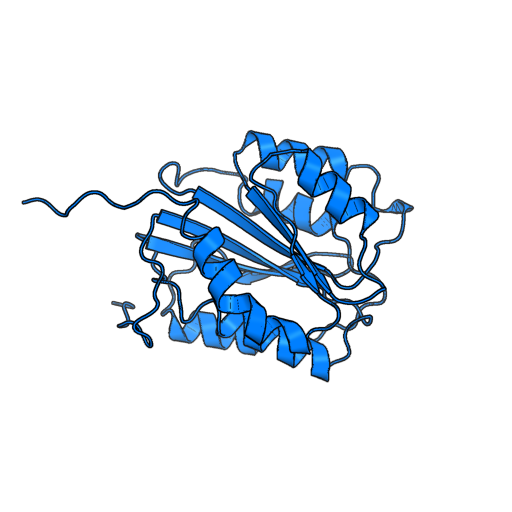871 -9.251 0.513 1.00 14.84 1357 THR A N 1
ATOM 770 C CA . THR A 1 132 ? 35.642 -8.569 -0.509 1.00 14.56 1357 THR A CA 1
ATOM 771 C C . THR A 1 132 ? 35.534 -9.311 -1.834 1.00 14.10 1357 THR A C 1
ATOM 772 O O . THR A 1 132 ? 35.539 -8.686 -2.889 1.00 16.60 1357 THR A O 1
ATOM 776 N N . SER A 1 133 ? 35.430 -10.635 -1.784 1.00 14.71 1358 SER A N 1
ATOM 777 C CA . SER A 1 133 ? 35.318 -11.395 -3.028 1.00 18.08 1358 SER A CA 1
ATOM 778 C C . SER A 1 133 ? 34.023 -11.028 -3.741 1.00 19.52 1358 SER A C 1
ATOM 779 O O . SER A 1 133 ? 34.018 -10.806 -4.949 1.00 18.59 1358 SER A O 1
ATOM 782 N N . GLU A 1 134 ? 32.930 -10.940 -2.992 1.00 14.85 1359 GLU A N 1
ATOM 783 C CA . GLU A 1 134 ? 31.642 -10.600 -3.603 1.00 17.71 1359 GLU A CA 1
ATOM 784 C C . GLU A 1 134 ? 31.632 -9.188 -4.163 1.00 15.47 1359 GLU A C 1
ATOM 785 O O . GLU A 1 134 ? 31.037 -8.938 -5.214 1.00 16.80 1359 GLU A O 1
ATOM 791 N N . VAL A 1 135 ? 32.283 -8.255 -3.482 1.00 14.02 1360 VAL A N 1
ATOM 792 C CA . VAL A 1 135 ? 32.197 -6.873 -3.942 1.00 12.07 1360 VAL A CA 1
ATOM 793 C C . VAL A 1 135 ? 33.127 -6.663 -5.152 1.00 14.96 1360 VAL A C 1
ATOM 794 O O . VAL A 1 135 ? 32.831 -5.854 -6.029 1.00 14.78 1360 VAL A O 1
ATOM 798 N N . LEU A 1 136 ? 34.225 -7.408 -5.226 1.00 15.02 1361 LEU A N 1
ATOM 799 C CA . LEU A 1 136 ? 35.082 -7.328 -6.418 1.00 12.63 1361 LEU A CA 1
ATOM 800 C C . LEU A 1 136 ? 34.395 -7.996 -7.600 1.00 14.74 1361 LEU A C 1
ATOM 801 O O . LEU A 1 136 ? 34.523 -7.529 -8.728 1.00 15.86 1361 LEU A O 1
ATOM 806 N N . LYS A 1 137 ? 33.668 -9.081 -7.345 1.00 14.98 1362 LYS A N 1
ATOM 807 C CA . LYS A 1 137 ? 32.825 -9.699 -8.380 1.00 14.72 1362 LYS A CA 1
ATOM 808 C C . LYS A 1 137 ? 31.788 -8.695 -8.889 1.00 16.41 1362 LYS A C 1
ATOM 809 O O . LYS A 1 137 ? 31.557 -8.564 -10.100 1.00 14.92 1362 LYS A O 1
ATOM 815 N N . TYR A 1 138 ? 31.153 -7.994 -7.957 1.00 15.07 1363 TYR A N 1
ATOM 816 C CA . TYR A 1 138 ? 30.195 -6.951 -8.309 1.00 16.17 1363 TYR A CA 1
ATOM 817 C C . TYR A 1 138 ? 30.847 -5.869 -9.169 1.00 14.72 1363 TYR A C 1
ATOM 818 O O . TYR A 1 138 ? 30.278 -5.434 -10.181 1.00 15.34 1363 TYR A O 1
ATOM 827 N N . THR A 1 139 ? 32.045 -5.447 -8.784 1.00 14.14 1364 THR A N 1
ATOM 828 C CA . THR A 1 139 ? 32.751 -4.417 -9.539 1.00 12.75 1364 THR A CA 1
ATOM 829 C C . THR A 1 139 ? 33.083 -4.918 -10.951 1.00 13.66 1364 THR A C 1
ATOM 830 O O . THR A 1 139 ? 32.903 -4.203 -11.942 1.00 14.06 1364 THR A O 1
ATOM 834 N N . LEU A 1 140 ? 33.532 -6.162 -11.043 1.00 12.75 1365 LEU A N 1
ATOM 835 C CA . LEU A 1 140 ? 33.944 -6.719 -12.330 1.00 13.97 1365 LEU A CA 1
ATOM 836 C C . LEU A 1 140 ? 32.779 -6.982 -13.278 1.00 16.45 1365 LEU A C 1
ATOM 837 O O . LEU A 1 140 ? 32.877 -6.716 -14.487 1.00 19.82 1365 LEU A O 1
ATOM 842 N N . PHE A 1 141 ? 31.685 -7.527 -12.746 1.00 13.84 1366 PHE A N 1
ATOM 843 C CA . PHE A 1 141 ? 30.598 -7.993 -13.603 1.00 14.53 1366 PHE A CA 1
ATOM 844 C C . PHE A 1 141 ? 29.329 -7.136 -13.596 1.00 17.78 1366 PHE A C 1
ATOM 845 O O . PHE A 1 141 ? 28.428 -7.363 -14.408 1.00 20.39 1366 PHE A O 1
ATOM 853 N N . GLN A 1 142 ? 29.251 -6.154 -12.707 1.00 17.28 1367 GLN A N 1
ATOM 854 C CA . GLN A 1 142 ? 28.096 -5.261 -12.707 1.00 19.31 1367 GLN A CA 1
ATOM 855 C C . GLN A 1 142 ? 28.481 -3.817 -12.999 1.00 22.46 1367 GLN A C 1
ATOM 856 O O . GLN A 1 142 ? 27.815 -3.147 -13.784 1.00 38.02 1367 GLN A O 1
ATOM 862 N N . ILE A 1 143 ? 29.559 -3.333 -12.397 1.00 19.58 1368 ILE A N 1
ATOM 863 C CA . ILE A 1 143 ? 29.966 -1.954 -12.645 1.00 16.52 1368 ILE A CA 1
ATOM 864 C C . ILE A 1 143 ? 30.739 -1.827 -13.956 1.00 23.57 1368 ILE A C 1
ATOM 865 O O . ILE A 1 143 ? 30.391 -1.007 -14.807 1.00 26.56 1368 ILE A O 1
ATOM 870 N N . PHE A 1 144 ? 31.778 -2.637 -14.126 1.00 19.38 1369 PHE A N 1
ATOM 871 C CA . PHE A 1 144 ? 32.620 -2.545 -15.320 1.00 18.20 1369 PHE A CA 1
ATOM 872 C C . PHE A 1 144 ? 32.393 -3.698 -16.288 1.00 24.56 1369 PHE A C 1
ATOM 873 O O . PHE A 1 144 ? 33.310 -4.160 -16.976 1.00 26.56 1369 PHE A O 1
ATOM 881 N N . SER A 1 145 ? 31.151 -4.144 -16.352 1.00 21.82 1370 SER A N 1
ATOM 882 C CA . SER A 1 145 ? 30.770 -5.202 -17.271 1.00 25.10 1370 SER A CA 1
ATOM 883 C C . SER A 1 145 ? 30.895 -4.726 -18.705 1.00 29.25 1370 SER A C 1
ATOM 884 O O . SER A 1 145 ? 31.500 -5.386 -19.559 1.00 34.19 1370 SER A O 1
ATOM 887 N N . LYS A 1 146 ? 30.293 -3.574 -18.957 1.00 24.00 1371 LYS A N 1
ATOM 888 C CA . LYS A 1 146 ? 30.298 -2.976 -20.282 1.00 30.94 1371 LYS A CA 1
ATOM 889 C C . LYS A 1 146 ? 31.143 -1.714 -20.241 1.00 32.07 1371 LYS A C 1
ATOM 890 O O . LYS A 1 146 ? 30.760 -0.736 -19.594 1.00 29.53 1371 LYS A O 1
ATOM 894 N N . ILE A 1 147 ? 32.297 -1.745 -20.907 1.00 28.47 1372 ILE A N 1
ATOM 895 C CA . ILE A 1 147 ? 33.177 -0.582 -20.941 1.00 27.04 1372 ILE A CA 1
ATOM 896 C C . ILE A 1 147 ? 32.759 0.335 -22.070 1.00 28.69 1372 ILE A C 1
ATOM 897 O O . ILE A 1 147 ? 33.306 0.275 -23.167 1.00 32.97 1372 ILE A O 1
ATOM 902 N N . ASP A 1 148 ? 31.764 1.172 -21.804 1.00 24.65 1373 ASP A N 1
ATOM 903 C CA . ASP A 1 148 ? 31.307 2.107 -22.821 1.00 29.21 1373 ASP A CA 1
ATOM 904 C C . ASP A 1 148 ? 31.905 3.498 -22.583 1.00 26.99 1373 ASP A C 1
ATOM 905 O O . ASP A 1 148 ? 31.549 4.466 -23.255 1.00 23.99 1373 ASP A O 1
ATOM 910 N N . ARG A 1 149 ? 32.832 3.593 -21.637 1.00 19.59 1374 ARG A N 1
ATOM 911 C CA . ARG A 1 149 ? 33.614 4.812 -21.492 1.00 15.79 1374 ARG A CA 1
ATOM 912 C C . ARG A 1 149 ? 35.107 4.488 -21.554 1.00 17.12 1374 ARG A C 1
ATOM 913 O O . ARG A 1 149 ? 35.807 4.553 -20.549 1.00 16.39 1374 ARG A O 1
ATOM 921 N N . PRO A 1 150 ? 35.601 4.129 -22.742 1.00 15.94 1375 PRO A N 1
ATOM 922 C CA . PRO A 1 150 ? 36.995 3.683 -22.843 1.00 15.37 1375 PRO A CA 1
ATOM 923 C C . PRO A 1 150 ? 38.005 4.796 -22.588 1.00 16.31 1375 PRO A C 1
ATOM 924 O O . PRO A 1 150 ? 39.172 4.499 -22.314 1.00 18.63 1375 PRO A O 1
ATOM 928 N N . GLU A 1 151 ? 37.561 6.050 -22.652 1.00 15.81 1376 GLU A N 1
ATOM 929 C CA . GLU A 1 151 ? 38.469 7.180 -22.496 1.00 16.55 1376 GLU A CA 1
ATOM 930 C C . GLU A 1 151 ? 38.800 7.482 -21.034 1.00 16.46 1376 GLU A C 1
ATOM 931 O O . GLU A 1 151 ? 39.644 8.335 -20.753 1.00 17.68 1376 GLU A O 1
ATOM 937 N N . ALA A 1 152 ? 38.141 6.797 -20.105 1.00 14.51 1377 ALA A N 1
ATOM 938 C CA . ALA A 1 152 ? 38.371 7.056 -18.676 1.00 13.70 1377 ALA A CA 1
ATOM 939 C C . ALA A 1 152 ? 39.213 5.968 -18.043 1.00 13.17 1377 ALA A C 1
ATOM 940 O O . ALA A 1 152 ? 39.054 4.792 -18.371 1.00 15.81 1377 ALA A O 1
ATOM 942 N N . SER A 1 153 ? 40.077 6.349 -17.101 1.00 15.48 1378 SER A N 1
ATOM 943 C CA . SER A 1 153 ? 40.705 5.350 -16.243 1.00 16.62 1378 SER A CA 1
ATOM 944 C C . SER A 1 153 ? 39.637 4.808 -15.298 1.00 16.19 1378 SER A C 1
ATOM 945 O O . SER A 1 153 ? 38.608 5.457 -15.088 1.00 15.74 1378 SER A O 1
ATOM 948 N N . ARG A 1 154 ? 39.876 3.623 -14.736 1.00 13.43 1379 ARG A N 1
ATOM 949 C CA . ARG A 1 154 ? 38.899 2.976 -13.871 1.00 12.46 1379 ARG A CA 1
ATOM 950 C C . ARG A 1 154 ? 39.592 2.564 -12.606 1.00 13.53 1379 ARG A C 1
ATOM 951 O O . ARG A 1 154 ? 40.595 1.851 -12.652 1.00 15.15 1379 ARG A O 1
ATOM 959 N N . ILE A 1 155 ? 39.076 3.037 -11.476 1.00 12.41 1380 ILE A N 1
ATOM 960 C CA . ILE A 1 155 ? 39.718 2.784 -10.196 1.00 12.25 1380 ILE A CA 1
ATOM 961 C C . ILE A 1 155 ? 38.685 2.352 -9.178 1.00 15.72 1380 ILE A C 1
ATOM 962 O O . ILE A 1 155 ? 37.614 2.951 -9.088 1.00 14.77 1380 ILE A O 1
ATOM 967 N N . ALA A 1 156 ? 39.005 1.301 -8.432 1.00 12.95 1381 ALA A N 1
ATOM 968 C CA . ALA A 1 156 ? 38.167 0.868 -7.323 1.00 15.97 1381 ALA A CA 1
ATOM 969 C C . ALA A 1 156 ? 38.937 1.065 -6.031 1.00 13.98 1381 ALA A C 1
ATOM 970 O O . ALA A 1 156 ? 40.011 0.490 -5.834 1.00 15.55 1381 ALA A O 1
ATOM 972 N N . LEU A 1 157 ? 38.392 1.923 -5.176 1.00 14.84 1382 LEU A N 1
ATOM 973 C CA . LEU A 1 157 ? 38.954 2.178 -3.866 1.00 12.89 1382 LEU A CA 1
ATOM 974 C C . LEU A 1 157 ? 38.281 1.230 -2.889 1.00 13.27 1382 LEU A C 1
ATOM 975 O O . LEU A 1 157 ? 37.101 1.387 -2.562 1.00 15.21 1382 LEU A O 1
ATOM 980 N N . LEU A 1 158 ? 39.030 0.229 -2.440 1.00 13.65 1383 LEU A N 1
ATOM 981 C CA . LEU A 1 158 ? 38.463 -0.850 -1.654 1.00 13.42 1383 LEU A CA 1
ATOM 982 C C . LEU A 1 158 ? 38.802 -0.618 -0.192 1.00 15.47 1383 LEU A C 1
ATOM 983 O O . LEU A 1 158 ? 39.932 -0.848 0.240 1.00 16.35 1383 LEU A O 1
ATOM 988 N N . LEU A 1 159 ? 37.814 -0.129 0.544 1.00 13.31 1384 LEU A N 1
ATOM 989 C CA . LEU A 1 159 ? 37.998 0.273 1.928 1.00 13.05 1384 LEU A CA 1
ATOM 990 C C . LEU A 1 159 ? 37.678 -0.936 2.795 1.00 17.45 1384 LEU A C 1
ATOM 991 O O . LEU A 1 159 ? 36.532 -1.379 2.866 1.00 22.77 1384 LEU A O 1
ATOM 996 N N . MET A 1 160 ? 38.710 -1.486 3.421 1.00 14.82 1385 MET A N 1
ATOM 997 C CA . MET A 1 160 ? 38.616 -2.783 4.085 1.00 14.76 1385 MET A CA 1
ATOM 998 C C . MET A 1 160 ? 38.940 -2.685 5.554 1.00 16.63 1385 MET A C 1
ATOM 999 O O . MET A 1 160 ? 39.978 -2.136 5.921 1.00 20.63 1385 MET A O 1
ATOM 1004 N N . ALA A 1 161 ? 38.074 -3.242 6.393 1.00 15.48 1386 ALA A N 1
ATOM 1005 C CA . ALA A 1 161 ? 38.326 -3.265 7.828 1.00 15.29 1386 ALA A CA 1
ATOM 1006 C C . ALA A 1 161 ? 38.205 -4.676 8.411 1.00 16.01 1386 ALA A C 1
ATOM 1007 O O . ALA A 1 161 ? 38.257 -4.866 9.624 1.00 17.41 1386 ALA A O 1
ATOM 1009 N N . SER A 1 162 ? 38.037 -5.667 7.547 1.00 17.84 1387 SER A N 1
ATOM 1010 C CA . SER A 1 162 ? 37.692 -6.994 8.014 1.00 18.03 1387 SER A CA 1
ATOM 1011 C C . SER A 1 162 ? 38.243 -8.112 7.124 1.00 17.19 1387 SER A C 1
ATOM 1012 O O . SER A 1 162 ? 38.895 -7.850 6.115 1.00 17.85 1387 SER A O 1
ATOM 1015 N N . GLN A 1 163 ? 37.975 -9.351 7.543 1.00 18.12 1388 GLN A N 1
ATOM 1016 C CA . GLN A 1 163 ? 38.306 -10.560 6.785 1.00 17.34 1388 GLN A CA 1
ATOM 1017 C C . GLN A 1 163 ? 37.048 -11.376 6.527 1.00 19.05 1388 GLN A C 1
ATOM 1018 O O . GLN A 1 163 ? 36.306 -11.693 7.452 1.00 22.96 1388 GLN A O 1
ATOM 1024 N N . GLU A 1 164 ? 36.809 -11.719 5.268 1.00 18.18 1389 GLU A N 1
ATOM 1025 C CA . GLU A 1 164 ? 35.684 -12.585 4.940 1.00 17.53 1389 GLU A CA 1
ATOM 1026 C C . GLU A 1 164 ? 35.970 -14.030 5.351 1.00 23.39 1389 GLU A C 1
ATOM 1027 O O . GLU A 1 164 ? 37.128 -14.434 5.440 1.00 22.72 1389 GLU A O 1
ATOM 1033 N N . PRO A 1 165 ? 34.911 -14.812 5.617 1.00 23.66 1390 PRO A N 1
ATOM 1034 C CA . PRO A 1 165 ? 35.092 -16.252 5.823 1.00 26.20 1390 PRO A CA 1
ATOM 1035 C C . PRO A 1 165 ? 35.830 -16.855 4.635 1.00 24.69 1390 PRO A C 1
ATOM 1036 O O . PRO A 1 165 ? 35.517 -16.486 3.501 1.00 23.14 1390 PRO A O 1
ATOM 1040 N N . GLN A 1 166 ? 36.791 -17.738 4.889 1.00 26.71 1391 GLN A N 1
ATOM 1041 C CA . GLN A 1 166 ? 37.641 -18.282 3.832 1.00 30.42 1391 GLN A CA 1
ATOM 1042 C C . GLN A 1 166 ? 36.821 -19.009 2.773 1.00 26.97 1391 GLN A C 1
ATOM 1043 O O . GLN A 1 166 ? 37.211 -19.062 1.606 1.00 27.31 1391 GLN A O 1
ATOM 1046 N N . ARG A 1 167 ? 35.678 -19.553 3.187 1.00 27.18 1392 ARG A N 1
ATOM 1047 C CA . ARG A 1 167 ? 34.780 -20.258 2.276 1.00 30.17 1392 ARG A CA 1
ATOM 1048 C C . ARG A 1 167 ? 34.319 -19.362 1.129 1.00 27.95 1392 ARG A C 1
ATOM 1049 O O . ARG A 1 167 ? 33.956 -19.858 0.059 1.00 29.26 1392 ARG A O 1
ATOM 1057 N N . MET A 1 168 ? 34.334 -18.048 1.347 1.00 22.39 1393 MET A N 1
ATOM 1058 C CA . MET A 1 168 ? 33.843 -17.105 0.345 1.00 20.95 1393 MET A CA 1
ATOM 1059 C C . MET A 1 168 ? 34.927 -16.629 -0.609 1.00 21.98 1393 MET A C 1
ATOM 1060 O O . MET A 1 168 ? 34.643 -15.881 -1.543 1.00 23.56 1393 MET A O 1
ATOM 1065 N N . SER A 1 169 ? 36.163 -17.064 -0.388 1.00 19.34 1394 SER A N 1
ATOM 1066 C CA . SER A 1 169 ? 37.307 -16.482 -1.089 1.00 18.88 1394 SER A CA 1
ATOM 1067 C C . SER A 1 169 ? 37.838 -17.307 -2.257 1.00 17.64 1394 SER A C 1
ATOM 1068 O O . SER A 1 169 ? 38.894 -16.976 -2.788 1.00 19.67 1394 SER A O 1
ATOM 1071 N N . ARG A 1 170 ? 37.134 -18.370 -2.645 1.00 20.62 1395 ARG A N 1
ATOM 1072 C CA . ARG A 1 170 ? 37.650 -19.287 -3.664 1.00 20.09 1395 ARG A CA 1
ATOM 1073 C C . ARG A 1 170 ? 38.072 -18.588 -4.959 1.00 21.55 1395 ARG A C 1
ATOM 1074 O O . ARG A 1 170 ? 39.056 -18.980 -5.588 1.00 21.42 1395 ARG A O 1
ATOM 1082 N N . ASN A 1 171 ? 37.327 -17.561 -5.354 1.00 19.10 1396 ASN A N 1
ATOM 1083 C CA . ASN A 1 171 ? 37.579 -16.884 -6.625 1.00 16.52 1396 ASN A CA 1
ATOM 1084 C C . ASN A 1 171 ? 38.221 -15.516 -6.497 1.00 17.26 1396 ASN A C 1
ATOM 1085 O O . ASN A 1 171 ? 38.310 -14.773 -7.484 1.00 16.51 1396 ASN A O 1
ATOM 1090 N N . PHE A 1 172 ? 38.659 -15.173 -5.289 1.00 17.59 1397 PHE A N 1
ATOM 1091 C CA . PHE A 1 172 ? 39.158 -13.830 -5.027 1.00 15.47 1397 PHE A CA 1
ATOM 1092 C C . PHE A 1 172 ? 40.218 -13.400 -6.039 1.00 15.57 1397 PHE A C 1
ATOM 1093 O O . PHE A 1 172 ? 40.084 -12.353 -6.671 1.00 17.69 1397 PHE A O 1
ATOM 1101 N N . VAL A 1 173 ? 41.252 -14.217 -6.204 1.00 16.68 1398 VAL A N 1
ATOM 1102 C CA . VAL A 1 173 ? 42.352 -13.882 -7.107 1.00 19.59 1398 VAL A CA 1
ATOM 1103 C C . VAL A 1 173 ? 41.849 -13.770 -8.549 1.00 18.35 1398 VAL A C 1
ATOM 1104 O O . VAL A 1 173 ? 42.282 -12.891 -9.303 1.00 19.32 1398 VAL A O 1
ATOM 1108 N N . ARG A 1 174 ? 40.914 -14.641 -8.919 1.00 18.45 1399 ARG A N 1
ATOM 1109 C CA . ARG A 1 174 ? 40.346 -14.600 -10.267 1.00 16.76 1399 ARG A CA 1
ATOM 1110 C C . ARG A 1 174 ? 39.600 -13.294 -10.555 1.00 18.67 1399 ARG A C 1
ATOM 1111 O O . ARG A 1 174 ? 39.707 -12.756 -11.661 1.00 18.28 1399 ARG A O 1
ATOM 1117 N N . TYR A 1 175 ? 38.864 -12.766 -9.580 1.00 15.54 1400 TYR A N 1
ATOM 1118 C CA . TYR A 1 175 ? 38.174 -11.490 -9.782 1.00 13.66 1400 TYR A CA 1
ATOM 1119 C C . TYR A 1 175 ? 39.167 -10.341 -9.870 1.00 14.66 1400 TYR A C 1
ATOM 1120 O O . TYR A 1 175 ? 38.994 -9.434 -10.679 1.00 16.75 1400 TYR A O 1
ATOM 1129 N N . VAL A 1 176 ? 40.196 -10.373 -9.026 1.00 16.67 1401 VAL A N 1
ATOM 1130 C CA . VAL A 1 176 ? 41.223 -9.333 -9.047 1.00 19.84 1401 VAL A CA 1
ATOM 1131 C C . VAL A 1 176 ? 41.945 -9.338 -10.396 1.00 18.15 1401 VAL A C 1
ATOM 1132 O O . VAL A 1 176 ? 42.232 -8.278 -10.951 1.00 18.67 1401 VAL A O 1
ATOM 1136 N N . GLN A 1 177 ? 42.203 -10.528 -10.932 1.00 15.89 1402 GLN A N 1
ATOM 1137 C CA . GLN A 1 177 ? 42.849 -10.651 -12.227 1.00 17.54 1402 GLN A CA 1
ATOM 1138 C C . GLN A 1 177 ? 41.898 -10.220 -13.341 1.00 19.69 1402 GLN A C 1
ATOM 1139 O O . GLN A 1 177 ? 42.329 -9.603 -14.314 1.00 18.22 1402 GLN A O 1
ATOM 1145 N N . GLY A 1 178 ? 40.607 -10.510 -13.187 1.00 16.97 1403 GLY A N 1
ATOM 1146 C CA . GLY A 1 178 ? 39.622 -10.075 -14.173 1.00 16.03 1403 GLY A CA 1
ATOM 1147 C C . GLY A 1 178 ? 39.569 -8.557 -14.244 1.00 17.26 1403 GLY A C 1
ATOM 1148 O O . GLY A 1 178 ? 39.475 -7.967 -15.327 1.00 18.18 1403 GLY A O 1
ATOM 1149 N N . LEU A 1 179 ? 39.634 -7.919 -13.082 1.00 15.14 1404 LEU A N 1
ATOM 1150 C CA . LEU A 1 179 ? 39.675 -6.464 -13.020 1.00 13.56 1404 LEU A CA 1
ATOM 1151 C C . LEU A 1 179 ? 40.949 -5.933 -13.644 1.00 14.76 1404 LEU A C 1
ATOM 1152 O O . LEU A 1 179 ? 40.913 -4.971 -14.412 1.00 14.62 1404 LEU A O 1
ATOM 1157 N N . LYS A 1 180 ? 42.071 -6.580 -13.337 1.00 15.07 1405 LYS A N 1
ATOM 1158 C CA . LYS A 1 180 ? 43.370 -6.193 -13.897 1.00 17.13 1405 LYS A CA 1
ATOM 1159 C C . LYS A 1 180 ? 43.343 -6.170 -15.421 1.00 18.35 1405 LYS A C 1
ATOM 1160 O O . LYS A 1 180 ? 43.887 -5.262 -16.052 1.00 19.28 1405 LYS A O 1
ATOM 1166 N N . LYS A 1 181 ? 42.675 -7.149 -16.016 1.00 17.09 1406 LYS A N 1
ATOM 1167 C CA . LYS A 1 181 ? 42.650 -7.257 -17.466 1.00 18.79 1406 LYS A CA 1
ATOM 1168 C C . LYS A 1 181 ? 41.772 -6.179 -18.114 1.00 20.06 1406 LYS A C 1
ATOM 1169 O O . LYS A 1 181 ? 41.951 -5.850 -19.288 1.00 21.78 1406 LYS A O 1
ATOM 1175 N N . LYS A 1 182 ? 40.845 -5.613 -17.351 1.00 17.25 1407 LYS A N 1
ATOM 1176 C CA . LYS A 1 182 ? 40.037 -4.494 -17.842 1.00 16.20 1407 LYS A CA 1
ATOM 1177 C C . LYS A 1 182 ? 40.640 -3.153 -17.446 1.00 16.90 1407 LYS A C 1
ATOM 1178 O O . LYS A 1 182 ? 40.000 -2.117 -17.583 1.00 19.18 1407 LYS A O 1
ATOM 1184 N N . LYS A 1 183 ? 41.874 -3.194 -16.948 1.00 16.58 1408 LYS A N 1
ATOM 1185 C CA . LYS A 1 183 ? 42.583 -2.004 -16.465 1.00 15.70 1408 LYS A CA 1
ATOM 1186 C C . LYS A 1 183 ? 41.783 -1.294 -15.393 1.00 14.78 1408 LYS A C 1
ATOM 1187 O O . LYS A 1 183 ? 41.770 -0.065 -15.309 1.00 18.76 1408 LYS A O 1
ATOM 1193 N N . VAL A 1 184 ? 41.117 -2.074 -14.544 1.00 13.33 1409 VAL A N 1
ATOM 1194 C CA . VAL A 1 184 ? 40.500 -1.504 -13.360 1.00 12.64 1409 VAL A CA 1
ATOM 1195 C C . VAL A 1 184 ? 41.534 -1.587 -12.266 1.00 13.74 1409 VAL A C 1
ATOM 1196 O O . VAL A 1 184 ? 41.900 -2.679 -11.823 1.00 15.78 1409 VAL A O 1
ATOM 1200 N N . ILE A 1 185 ? 42.025 -0.433 -11.845 1.00 12.73 1410 ILE A N 1
ATOM 1201 C CA . ILE A 1 185 ? 43.051 -0.384 -10.817 1.00 11.73 1410 ILE A CA 1
ATOM 1202 C C . ILE A 1 185 ? 42.367 -0.540 -9.473 1.00 15.96 1410 ILE A C 1
ATOM 1203 O O . ILE A 1 185 ? 41.391 0.141 -9.203 1.00 15.26 1410 ILE A O 1
ATOM 1208 N N . VAL A 1 186 ? 42.854 -1.467 -8.652 1.00 13.53 1411 VAL A N 1
ATOM 1209 C CA . VAL A 1 186 ? 42.263 -1.685 -7.337 1.00 14.35 1411 VAL A CA 1
ATOM 1210 C C . VAL A 1 186 ? 43.217 -1.147 -6.294 1.00 12.54 1411 VAL A C 1
ATOM 1211 O O . VAL A 1 186 ? 44.373 -1.561 -6.208 1.00 14.74 1411 VAL A O 1
ATOM 1215 N N . ILE A 1 187 ? 42.721 -0.187 -5.518 1.00 13.05 1412 ILE A N 1
ATOM 1216 C CA . ILE A 1 187 ? 43.515 0.479 -4.503 1.00 13.24 1412 ILE A CA 1
ATOM 1217 C C . ILE A 1 187 ? 42.926 0.091 -3.152 1.00 13.91 1412 ILE A C 1
ATOM 1218 O O . ILE A 1 187 ? 41.906 0.643 -2.729 1.00 15.01 1412 ILE A O 1
ATOM 1223 N N . PRO A 1 188 ? 43.550 -0.892 -2.482 1.00 15.54 1413 PRO A N 1
ATOM 1224 C CA . PRO A 1 188 ? 43.004 -1.298 -1.188 1.00 16.32 1413 PRO A CA 1
ATOM 1225 C C . PRO A 1 188 ? 43.453 -0.342 -0.095 1.00 16.67 1413 PRO A C 1
ATOM 1226 O O . PRO A 1 188 ? 44.605 0.094 -0.073 1.00 17.08 1413 PRO A O 1
ATOM 1230 N N . VAL A 1 189 ? 42.518 0.006 0.779 1.00 12.99 1414 VAL A N 1
ATOM 1231 C CA . VAL A 1 189 ? 42.810 0.822 1.943 1.00 13.68 1414 VAL A CA 1
ATOM 1232 C C . VAL A 1 189 ? 42.464 -0.043 3.136 1.00 16.63 1414 VAL A C 1
ATOM 1233 O O . VAL A 1 189 ? 41.291 -0.270 3.424 1.00 17.35 1414 VAL A O 1
ATOM 1237 N N . GLY A 1 190 ? 43.496 -0.551 3.800 1.00 16.14 1415 GLY A N 1
ATOM 1238 C CA . GLY A 1 190 ? 43.319 -1.428 4.940 1.00 14.16 1415 GLY A CA 1
ATOM 1239 C C . GLY A 1 190 ? 43.188 -0.573 6.165 1.00 18.00 1415 GLY A C 1
ATOM 1240 O O . GLY A 1 190 ? 44.027 0.279 6.412 1.00 23.38 1415 GLY A O 1
ATOM 1241 N N . ILE A 1 191 ? 42.108 -0.768 6.909 1.00 15.23 1416 ILE A N 1
ATOM 1242 C CA . ILE A 1 191 ? 41.869 0.031 8.102 1.00 15.84 1416 ILE A CA 1
ATOM 1243 C C . ILE A 1 191 ? 41.808 -0.847 9.346 1.00 18.15 1416 ILE A C 1
ATOM 1244 O O . ILE A 1 191 ? 40.891 -1.657 9.497 1.00 21.33 1416 ILE A O 1
ATOM 1249 N N . GLY A 1 192 ? 42.796 -0.703 10.225 1.00 14.84 1417 GLY A N 1
ATOM 1250 C CA . GLY A 1 192 ? 42.799 -1.408 11.503 1.00 15.50 1417 GLY A CA 1
ATOM 1251 C C . GLY A 1 192 ? 43.294 -2.835 11.378 1.00 17.99 1417 GLY A C 1
ATOM 1252 O O . GLY A 1 192 ? 43.480 -3.340 10.271 1.00 18.03 1417 GLY A O 1
ATOM 1253 N N . PRO A 1 193 ? 43.488 -3.506 12.521 1.00 16.20 1418 PRO A N 1
ATOM 1254 C CA . PRO A 1 193 ? 44.158 -4.808 12.567 1.00 16.68 1418 PRO A CA 1
ATOM 1255 C C . PRO A 1 193 ? 43.339 -5.975 12.038 1.00 18.92 1418 PRO A C 1
ATOM 1256 O O . PRO A 1 193 ? 43.924 -7.018 11.751 1.00 22.25 1418 PRO A O 1
ATOM 1260 N N . HIS A 1 194 ? 42.026 -5.819 11.898 1.00 17.77 1419 HIS A N 1
ATOM 1261 C CA . HIS A 1 194 ? 41.219 -6.914 11.366 1.00 16.97 1419 HIS A CA 1
ATOM 1262 C C . HIS A 1 194 ? 41.125 -6.909 9.850 1.00 18.31 1419 HIS A C 1
ATOM 1263 O O . HIS A 1 194 ? 40.575 -7.839 9.271 1.00 20.11 1419 HIS A O 1
ATOM 1270 N N . ALA A 1 195 ? 41.671 -5.878 9.212 1.00 17.23 1420 ALA A N 1
ATOM 1271 C CA . ALA A 1 195 ? 41.651 -5.824 7.748 1.00 18.53 1420 ALA A CA 1
ATOM 1272 C C . ALA A 1 195 ? 42.383 -7.032 7.154 1.00 20.05 1420 ALA A C 1
ATOM 1273 O O . ALA A 1 195 ? 43.356 -7.525 7.721 1.00 21.03 1420 ALA A O 1
ATOM 1275 N N . ASN A 1 196 ? 41.913 -7.503 6.000 1.00 18.41 1421 ASN A N 1
ATOM 1276 C CA . ASN A 1 196 ? 42.515 -8.669 5.359 1.00 17.83 1421 ASN A CA 1
ATOM 1277 C C . ASN A 1 196 ? 43.808 -8.288 4.647 1.00 15.81 1421 ASN A C 1
ATOM 1278 O O . ASN A 1 196 ? 43.822 -8.040 3.439 1.00 17.71 1421 ASN A O 1
ATOM 1283 N N . LEU A 1 197 ? 44.897 -8.227 5.403 1.00 20.40 1422 LEU A N 1
ATOM 1284 C CA . LEU A 1 197 ? 46.180 -7.814 4.844 1.00 17.13 1422 LEU A CA 1
ATOM 1285 C C . LEU A 1 197 ? 46.718 -8.807 3.827 1.00 17.92 1422 LEU A C 1
ATOM 1286 O O . LEU A 1 197 ? 47.398 -8.415 2.889 1.00 17.81 1422 LEU A O 1
ATOM 1291 N N . LYS A 1 198 ? 46.415 -10.091 3.999 1.00 18.23 1423 LYS A N 1
ATOM 1292 C CA . LYS A 1 198 ? 46.832 -11.086 3.013 1.00 19.10 1423 LYS A CA 1
ATOM 1293 C C . LYS A 1 198 ? 46.217 -10.788 1.651 1.00 18.34 1423 LYS A C 1
ATOM 1294 O O . LYS A 1 198 ? 46.904 -10.856 0.626 1.00 18.00 1423 LYS A O 1
ATOM 1297 N N . GLN A 1 199 ? 44.933 -10.439 1.639 1.00 17.40 1424 GLN A N 1
ATOM 1298 C CA . GLN A 1 199 ? 44.270 -10.071 0.383 1.00 16.67 1424 GLN A CA 1
ATOM 1299 C C . GLN A 1 199 ? 44.799 -8.753 -0.177 1.00 15.77 1424 GLN A C 1
ATOM 1300 O O . GLN A 1 199 ? 44.900 -8.570 -1.387 1.00 18.35 1424 GLN A O 1
ATOM 1306 N N . ILE A 1 200 ? 45.136 -7.828 0.708 1.00 15.65 1425 ILE A N 1
ATOM 1307 C CA . ILE A 1 200 ? 45.674 -6.556 0.271 1.00 17.43 1425 ILE A CA 1
ATOM 1308 C C . ILE A 1 200 ? 47.011 -6.756 -0.429 1.00 18.55 1425 ILE A C 1
ATOM 1309 O O . ILE A 1 200 ? 47.249 -6.192 -1.494 1.00 21.26 1425 ILE A O 1
ATOM 1314 N N . ARG A 1 201 ? 47.868 -7.589 0.144 1.00 18.37 1426 ARG A N 1
ATOM 1315 C CA . ARG A 1 201 ? 49.139 -7.885 -0.501 1.00 19.07 1426 ARG A CA 1
ATOM 1316 C C . ARG A 1 201 ? 48.922 -8.606 -1.836 1.00 21.50 1426 ARG A C 1
ATOM 1317 O O . ARG A 1 201 ? 49.637 -8.347 -2.801 1.00 20.85 1426 ARG A O 1
ATOM 1320 N N . LEU A 1 202 ? 47.920 -9.480 -1.904 1.00 16.97 1427 LEU A N 1
ATOM 1321 C CA . LEU A 1 202 ? 47.609 -10.183 -3.148 1.00 20.75 1427 LEU A CA 1
ATOM 1322 C C . LEU A 1 202 ? 47.185 -9.207 -4.229 1.00 19.83 1427 LEU A C 1
ATOM 1323 O O . LEU A 1 202 ? 47.573 -9.341 -5.392 1.00 21.27 1427 LEU A O 1
ATOM 1328 N N . ILE A 1 203 ? 46.375 -8.230 -3.845 1.00 17.32 1428 ILE A N 1
ATOM 1329 C CA . ILE A 1 203 ? 45.922 -7.217 -4.795 1.00 16.30 1428 ILE A CA 1
ATOM 1330 C C . ILE A 1 203 ? 47.108 -6.402 -5.307 1.00 16.72 1428 ILE A C 1
ATOM 1331 O O . ILE A 1 203 ? 47.240 -6.180 -6.504 1.00 18.58 1428 ILE A O 1
ATOM 1336 N N . GLU A 1 204 ? 47.983 -5.985 -4.397 1.00 18.27 1429 GLU A N 1
ATOM 1337 C CA . GLU A 1 204 ? 49.145 -5.179 -4.771 1.00 18.66 1429 GLU A CA 1
ATOM 1338 C C . GLU A 1 204 ? 50.029 -5.856 -5.804 1.00 21.16 1429 GLU A C 1
ATOM 1339 O O . GLU A 1 204 ? 50.575 -5.204 -6.694 1.00 22.22 1429 GLU A O 1
ATOM 1345 N N . LYS A 1 205 ? 50.189 -7.164 -5.679 1.00 20.31 1430 LYS A N 1
ATOM 1346 C CA . LYS A 1 205 ? 51.086 -7.871 -6.584 1.00 25.03 1430 LYS A CA 1
ATOM 1347 C C . LYS A 1 205 ? 50.481 -8.148 -7.969 1.00 26.48 1430 LYS A C 1
ATOM 1348 O O . LYS A 1 205 ? 51.205 -8.558 -8.870 1.00 25.31 1430 LYS A O 1
ATOM 1351 N N . GLN A 1 206 ? 49.179 -7.932 -8.158 1.00 21.79 1431 GLN A N 1
ATOM 1352 C CA . GLN A 1 206 ? 48.574 -8.239 -9.460 1.00 22.22 1431 GLN A CA 1
ATOM 1353 C C . GLN A 1 206 ? 48.879 -7.185 -10.516 1.00 23.76 1431 GLN A C 1
ATOM 1354 O O . GLN A 1 206 ? 48.874 -7.477 -11.713 1.00 22.92 1431 GLN A O 1
ATOM 1360 N N . ALA A 1 207 ? 49.132 -5.958 -10.083 1.00 22.00 1432 ALA A N 1
ATOM 1361 C CA . ALA A 1 207 ? 49.420 -4.871 -11.012 1.00 20.46 1432 ALA A CA 1
ATOM 1362 C C . ALA A 1 207 ? 50.190 -3.783 -10.281 1.00 21.84 1432 ALA A C 1
ATOM 1363 O O . ALA A 1 207 ? 49.884 -3.479 -9.141 1.00 21.34 1432 ALA A O 1
ATOM 1365 N N . PRO A 1 208 ? 51.200 -3.194 -10.934 1.00 21.18 1433 PRO A N 1
ATOM 1366 C CA . PRO A 1 208 ? 52.009 -2.165 -10.264 1.00 22.75 1433 PRO A CA 1
ATOM 1367 C C . PRO A 1 208 ? 51.197 -0.964 -9.745 1.00 23.73 1433 PRO A C 1
ATOM 1368 O O . PRO A 1 208 ? 51.533 -0.420 -8.691 1.00 26.23 1433 PRO A O 1
ATOM 1372 N N . GLU A 1 209 ? 50.137 -0.569 -10.449 1.00 19.74 1434 GLU A N 1
ATOM 1373 C CA . GLU A 1 209 ? 49.327 0.576 -10.023 1.00 22.58 1434 GLU A CA 1
ATOM 1374 C C . GLU A 1 209 ? 48.426 0.271 -8.836 1.00 23.07 1434 GLU A C 1
ATOM 1375 O O . GLU A 1 209 ? 47.886 1.193 -8.218 1.00 21.65 1434 GLU A O 1
ATOM 1381 N N . ASN A 1 210 ? 48.251 -1.012 -8.531 1.00 18.06 1435 ASN A N 1
ATOM 1382 C CA . ASN A 1 210 ? 47.423 -1.439 -7.385 1.00 17.44 1435 ASN A CA 1
ATOM 1383 C C . ASN A 1 210 ? 48.026 -1.145 -6.002 1.00 28.75 1435 ASN A C 1
ATOM 1384 O O . ASN A 1 210 ? 48.251 -2.064 -5.212 1.00 34.53 1435 ASN A O 1
ATOM 1389 N N . LYS A 1 211 ? 48.243 0.124 -5.692 1.00 24.05 1436 LYS A N 1
ATOM 1390 C CA . LYS A 1 211 ? 48.962 0.518 -4.479 1.00 22.89 1436 LYS A CA 1
ATOM 1391 C C . LYS A 1 211 ? 48.084 0.444 -3.235 1.00 19.04 1436 LYS A C 1
ATOM 1392 O O . LYS A 1 211 ? 46.942 0.891 -3.257 1.00 21.49 1436 LYS A O 1
ATOM 1398 N N . ALA A 1 212 ? 48.611 -0.112 -2.150 1.00 18.18 1437 ALA A N 1
ATOM 1399 C CA . ALA A 1 212 ? 47.826 -0.198 -0.922 1.00 19.98 1437 ALA A CA 1
ATOM 1400 C C . ALA A 1 212 ? 48.109 0.972 0.001 1.00 18.92 1437 ALA A C 1
ATOM 1401 O O . ALA A 1 212 ? 49.225 1.477 0.051 1.00 19.02 1437 ALA A O 1
ATOM 1403 N N . PHE A 1 213 ? 47.080 1.383 0.734 1.00 15.77 1438 PHE A N 1
ATOM 1404 C CA . PHE A 1 213 ? 47.241 2.298 1.856 1.00 15.15 1438 PHE A CA 1
ATOM 1405 C C . PHE A 1 213 ? 46.804 1.560 3.107 1.00 17.93 1438 PHE A C 1
ATOM 1406 O O . PHE A 1 213 ? 45.665 1.133 3.206 1.00 20.72 1438 PHE A O 1
ATOM 1414 N N . VAL A 1 214 ? 47.721 1.385 4.049 1.00 15.12 1439 VAL A N 1
ATOM 1415 C CA . VAL A 1 214 ? 47.433 0.626 5.256 1.00 14.95 1439 VAL A CA 1
ATOM 1416 C C . VAL A 1 214 ? 47.412 1.584 6.440 1.00 19.46 1439 VAL A C 1
ATOM 1417 O O . VAL A 1 214 ? 48.416 2.220 6.756 1.00 22.54 1439 VAL A O 1
ATOM 1421 N N . LEU A 1 215 ? 46.237 1.713 7.050 1.00 15.12 1440 LEU A N 1
ATOM 1422 C CA . LEU A 1 215 ? 45.988 2.714 8.087 1.00 15.62 1440 LEU A CA 1
ATOM 1423 C C . LEU A 1 215 ? 45.622 2.039 9.389 1.00 15.61 1440 LEU A C 1
ATOM 1424 O O . LEU A 1 215 ? 45.020 0.966 9.385 1.00 17.35 1440 LEU A O 1
ATOM 1429 N N . SER A 1 216 ? 45.935 2.683 10.507 1.00 16.30 1441 SER A N 1
ATOM 1430 C CA . SER A 1 216 ? 45.657 2.071 11.801 1.00 16.47 1441 SER A CA 1
ATOM 1431 C C . SER A 1 216 ? 44.192 2.179 12.223 1.00 17.95 1441 SER A C 1
ATOM 1432 O O . SER A 1 216 ? 43.707 1.346 12.979 1.00 17.84 1441 SER A O 1
ATOM 1435 N N . SER A 1 217 ? 43.490 3.198 11.738 1.00 16.29 1442 SER A N 1
ATOM 1436 C CA . SER A 1 217 ? 42.096 3.413 12.132 1.00 16.38 1442 SER A CA 1
ATOM 1437 C C . SER A 1 217 ? 41.445 4.395 11.180 1.00 16.53 1442 SER A C 1
ATOM 1438 O O . SER A 1 217 ? 42.137 5.045 10.385 1.00 16.67 1442 SER A O 1
ATOM 1441 N N . VAL A 1 218 ? 40.124 4.521 11.263 1.00 16.78 1443 VAL A N 1
ATOM 1442 C CA . VAL A 1 218 ? 39.422 5.476 10.409 1.00 16.79 1443 VAL A CA 1
ATOM 1443 C C . VAL A 1 218 ? 39.865 6.923 10.678 1.00 16.55 1443 VAL A C 1
ATOM 1444 O O . VAL A 1 218 ? 39.709 7.793 9.820 1.00 16.97 1443 VAL A O 1
ATOM 1448 N N . ASP A 1 219 ? 40.427 7.180 11.855 1.00 17.96 1444 ASP A N 1
ATOM 1449 C CA . ASP A 1 219 ? 40.844 8.534 12.199 1.00 19.52 1444 ASP A CA 1
ATOM 1450 C C . ASP A 1 219 ? 42.059 8.985 11.404 1.00 20.63 1444 ASP A C 1
ATOM 1451 O O . ASP A 1 219 ? 42.388 10.176 11.392 1.00 25.39 1444 ASP A O 1
ATOM 1456 N N . GLU A 1 220 ? 42.723 8.042 10.741 1.00 19.64 1445 GLU A N 1
ATOM 1457 C CA . GLU A 1 220 ? 43.890 8.367 9.924 1.00 20.31 1445 GLU A CA 1
ATOM 1458 C C . GLU A 1 220 ? 43.522 8.656 8.477 1.00 19.05 1445 GLU A C 1
ATOM 1459 O O . GLU A 1 220 ? 44.372 9.067 7.691 1.00 20.30 1445 GLU A O 1
ATOM 1465 N N . LEU A 1 221 ? 42.257 8.450 8.135 1.00 17.65 1446 LEU A N 1
ATOM 1466 C CA . LEU A 1 221 ? 41.809 8.669 6.756 1.00 17.25 1446 LEU A CA 1
ATOM 1467 C C . LEU A 1 221 ? 41.978 10.127 6.316 1.00 18.55 1446 LEU A C 1
ATOM 1468 O O . LEU A 1 221 ? 42.434 10.393 5.197 1.00 17.45 1446 LEU A O 1
ATOM 1473 N N . GLU A 1 222 ? 41.626 11.066 7.187 1.00 18.51 1447 GLU A N 1
ATOM 1474 C CA . GLU A 1 222 ? 41.642 12.473 6.801 1.00 19.54 1447 GLU A CA 1
ATOM 1475 C C . GLU A 1 222 ? 43.059 12.926 6.444 1.00 22.61 1447 GLU A C 1
ATOM 1476 O O . GLU A 1 222 ? 43.247 13.676 5.488 1.00 25.67 1447 GLU A O 1
ATOM 1482 N N . GLN A 1 223 ? 44.059 12.434 7.170 1.00 21.40 1448 GLN A N 1
ATOM 1483 C CA . GLN A 1 223 ? 45.426 12.888 6.933 1.00 22.79 1448 GLN A CA 1
ATOM 1484 C C . GLN A 1 223 ? 46.056 12.228 5.707 1.00 21.86 1448 GLN A C 1
ATOM 1485 O O . GLN A 1 223 ? 47.061 12.710 5.198 1.00 26.54 1448 GLN A O 1
ATOM 1491 N N . GLN A 1 224 ? 45.461 11.137 5.232 1.00 20.21 1449 GLN A N 1
ATOM 1492 C CA . GLN A 1 224 ? 45.938 10.481 4.014 1.00 19.82 1449 GLN A CA 1
ATOM 1493 C C . GLN A 1 224 ? 45.124 10.857 2.777 1.00 18.48 1449 GLN A C 1
ATOM 1494 O O . GLN A 1 224 ? 45.507 10.527 1.653 1.00 19.83 1449 GLN A O 1
ATOM 1500 N N . ARG A 1 225 ? 44.004 11.540 2.988 1.00 19.33 1450 ARG A N 1
ATOM 1501 C CA . ARG A 1 225 ? 43.027 11.758 1.922 1.00 17.70 1450 ARG A CA 1
ATOM 1502 C C . ARG A 1 225 ? 43.608 12.410 0.679 1.00 20.16 1450 ARG A C 1
ATOM 1503 O O . ARG A 1 225 ? 43.468 11.889 -0.424 1.00 18.05 1450 ARG A O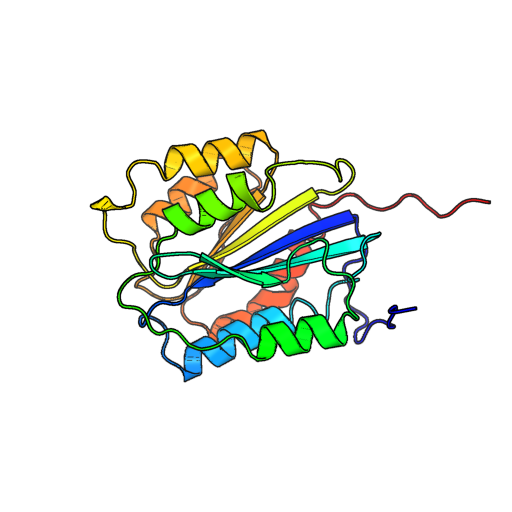 1
ATOM 1511 N N . ASP A 1 226 ? 44.259 13.550 0.851 1.00 19.51 1451 ASP A N 1
ATOM 1512 C CA . ASP A 1 226 ? 44.705 14.300 -0.320 1.00 21.65 1451 ASP A CA 1
ATOM 1513 C C . ASP A 1 226 ? 45.818 13.557 -1.056 1.00 24.63 1451 ASP A C 1
ATOM 1514 O O . ASP A 1 226 ? 45.903 13.625 -2.277 1.00 23.66 1451 ASP A O 1
ATOM 1519 N N . GLU A 1 227 ? 46.643 12.818 -0.326 1.00 19.60 1452 GLU A N 1
ATOM 1520 C CA . GLU A 1 227 ? 47.608 11.930 -0.976 1.00 19.56 1452 GLU A CA 1
ATOM 1521 C C . GLU A 1 227 ? 46.931 10.839 -1.816 1.00 24.60 1452 GLU A C 1
ATOM 1522 O O . GLU A 1 227 ? 47.393 10.514 -2.913 1.00 21.79 1452 GLU A O 1
ATOM 1528 N N . ILE A 1 228 ? 45.847 10.267 -1.303 1.00 19.02 1453 ILE A N 1
ATOM 1529 C CA . ILE A 1 228 ? 45.122 9.240 -2.051 1.00 17.05 1453 ILE A CA 1
ATOM 1530 C C . ILE A 1 228 ? 44.480 9.869 -3.283 1.00 19.91 1453 ILE A C 1
ATOM 1531 O O . ILE A 1 228 ? 44.599 9.328 -4.386 1.00 18.41 1453 ILE A O 1
ATOM 1536 N N . VAL A 1 229 ? 43.834 11.022 -3.110 1.00 18.68 1454 VAL A N 1
ATOM 1537 C CA . VAL A 1 229 ? 43.228 11.726 -4.245 1.00 19.80 1454 VAL A CA 1
ATOM 1538 C C . VAL A 1 229 ? 44.273 12.019 -5.306 1.00 19.23 1454 VAL A C 1
ATOM 1539 O O . VAL A 1 229 ? 44.040 11.794 -6.499 1.00 18.70 1454 VAL A O 1
ATOM 1543 N N . SER A 1 230 ? 45.431 12.512 -4.877 1.00 18.20 1455 SER A N 1
ATOM 1544 C CA . SER A 1 230 ? 46.470 12.890 -5.828 1.00 19.27 1455 SER A CA 1
ATOM 1545 C C . SER A 1 230 ? 46.980 11.676 -6.583 1.00 19.92 1455 SER A C 1
ATOM 1546 O O . SER A 1 230 ? 47.255 11.757 -7.781 1.00 21.08 1455 SER A O 1
ATOM 1549 N N . TYR A 1 231 ? 47.106 10.552 -5.880 1.00 18.28 1456 TYR A N 1
ATOM 1550 C CA . TYR A 1 231 ? 47.612 9.334 -6.494 1.00 19.19 1456 TYR A CA 1
ATOM 1551 C C . TYR A 1 231 ? 46.660 8.865 -7.577 1.00 23.02 1456 TYR A C 1
ATOM 1552 O O . TYR A 1 231 ? 47.074 8.555 -8.704 1.00 21.19 1456 TYR A O 1
ATOM 1561 N N . LEU A 1 232 ? 45.371 8.832 -7.268 1.00 19.23 1457 LEU A N 1
ATOM 1562 C CA . LEU A 1 232 ? 44.456 8.305 -8.265 1.00 22.80 1457 LEU A CA 1
ATOM 1563 C C . LEU A 1 232 ? 44.187 9.303 -9.409 1.00 24.19 1457 LEU A C 1
ATOM 1564 O O . LEU A 1 232 ? 43.942 8.887 -10.535 1.00 22.69 1457 LEU A O 1
ATOM 1569 N N A CYS A 1 233 ? 44.261 10.600 -9.133 0.31 19.92 1458 CYS A N 1
ATOM 1570 N N C CYS A 1 233 ? 44.236 10.601 -9.116 0.69 18.92 1458 CYS A N 1
ATOM 1571 C CA A CYS A 1 233 ? 44.081 11.585 -10.194 0.31 20.27 1458 CYS A CA 1
ATOM 1572 C CA C CYS A 1 233 ? 44.118 11.625 -10.153 0.69 20.50 1458 CYS A CA 1
ATOM 1573 C C A CYS A 1 233 ? 45.254 11.515 -11.178 0.31 20.62 1458 CYS A C 1
ATOM 1574 C C C CYS A 1 233 ? 45.246 11.469 -11.171 0.69 20.37 1458 CYS A C 1
ATOM 1575 O O A CYS A 1 233 ? 45.075 11.668 -12.388 0.31 21.12 1458 CYS A O 1
ATOM 1576 O O C CYS A 1 233 ? 45.033 11.517 -12.387 0.69 20.89 1458 CYS A O 1
ATOM 1581 N N . ASP A 1 234 ? 46.451 11.257 -10.659 1.00 21.15 1459 ASP A N 1
ATOM 1582 C CA . ASP A 1 234 ? 47.638 11.152 -11.499 1.00 20.86 1459 ASP A CA 1
ATOM 1583 C C . ASP A 1 234 ? 47.562 9.957 -12.447 1.00 20.76 1459 ASP A C 1
ATOM 1584 O O . ASP A 1 234 ? 48.193 9.949 -13.503 1.00 21.59 1459 ASP A O 1
ATOM 1589 N N . LEU A 1 235 ? 46.783 8.953 -12.069 1.00 16.81 1460 LEU A N 1
ATOM 1590 C CA . LEU A 1 235 ? 46.632 7.752 -12.878 1.00 19.33 1460 LEU A CA 1
ATOM 1591 C C . LEU A 1 235 ? 45.749 7.988 -14.098 1.00 22.35 1460 LEU A C 1
ATOM 1592 O O . LEU A 1 235 ? 45.851 7.272 -15.093 1.00 26.53 1460 LEU A O 1
ATOM 1597 N N . ALA A 1 236 ? 44.883 8.991 -14.016 1.00 15.33 1461 ALA A N 1
ATOM 1598 C CA . ALA A 1 236 ? 43.829 9.180 -15.016 1.00 16.53 1461 ALA A CA 1
ATOM 1599 C C . ALA A 1 236 ? 44.273 10.078 -16.163 1.00 18.53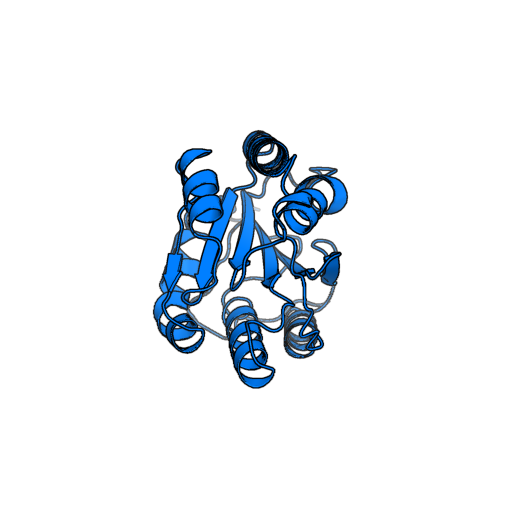 1461 ALA A C 1
ATOM 1600 O O . ALA A 1 236 ? 45.113 10.961 -15.975 1.00 20.09 1461 ALA A O 1
ATOM 1602 N N . PRO A 1 237 ? 43.702 9.866 -17.366 1.00 18.17 1462 PRO A N 1
ATOM 1603 C CA . PRO A 1 237 ? 44.061 10.742 -18.484 1.00 16.50 1462 PRO A CA 1
ATOM 1604 C C . PRO A 1 237 ? 43.547 12.155 -18.300 1.00 17.46 1462 PRO A C 1
ATOM 1605 O O . PRO A 1 237 ? 42.466 12.353 -17.745 1.00 17.60 1462 PRO A O 1
ATOM 1609 N N . GLU A 1 238 ? 44.311 13.125 -18.781 1.00 19.76 1463 GLU A N 1
ATOM 1610 C CA . GLU A 1 238 ? 43.820 14.488 -18.878 1.00 21.31 1463 GLU A CA 1
ATOM 1611 C C . GLU A 1 238 ? 42.882 14.602 -20.059 1.00 21.99 1463 GLU A C 1
ATOM 1612 O O . GLU A 1 238 ? 43.049 13.896 -21.054 1.00 24.63 1463 GLU A O 1
ATOM 1618 N N . ALA A 1 239 ? 41.893 15.482 -19.948 1.00 21.87 1464 ALA A N 1
ATOM 1619 C CA . ALA A 1 239 ? 41.141 15.902 -21.115 1.00 24.74 1464 ALA A CA 1
ATOM 1620 C C . ALA A 1 239 ? 42.055 16.779 -21.968 1.00 28.47 1464 ALA A C 1
ATOM 1621 O O . ALA A 1 239 ? 42.869 17.532 -21.434 1.00 30.04 1464 ALA A O 1
ATOM 1623 N N . PRO A 1 240 ? 41.948 16.668 -23.295 1.00 34.30 1465 PRO A N 1
ATOM 1624 C CA . PRO A 1 240 ? 42.719 17.573 -24.155 1.00 40.16 1465 PRO A CA 1
ATOM 1625 C C . PRO A 1 240 ? 42.227 19.009 -24.013 1.00 43.98 1465 PRO A C 1
ATOM 1626 O O . PRO A 1 240 ? 41.070 19.205 -23.630 1.00 38.44 1465 PRO A O 1
ATOM 1630 N N . PRO A 1 241 ? 43.090 19.998 -24.306 1.00 50.96 1466 PRO A N 1
ATOM 1631 C CA . PRO A 1 241 ? 42.654 21.397 -24.288 1.00 55.17 1466 PRO A CA 1
ATOM 1632 C C . PRO A 1 241 ? 41.418 21.604 -25.157 1.00 53.21 1466 PRO A C 1
ATOM 1633 O O . PRO A 1 241 ? 41.345 21.055 -26.260 1.00 54.65 1466 PRO A O 1
ATOM 1637 N N . PRO A 1 242 ? 40.440 22.368 -24.650 1.00 49.95 1467 PRO A N 1
ATOM 1638 C CA . PRO A 1 242 ? 39.221 22.630 -25.420 1.00 48.43 1467 PRO A CA 1
ATOM 1639 C C . PRO A 1 242 ? 39.526 23.382 -26.717 1.00 49.30 1467 PRO A C 1
ATOM 1640 O O . PRO A 1 242 ? 40.316 24.328 -26.707 1.00 48.66 1467 PRO A O 1
ATOM 1642 N N . THR A 1 243 ? 38.916 22.955 -27.818 1.00 45.87 1468 THR A N 1
ATOM 1643 C CA . THR A 1 243 ? 39.146 23.585 -29.114 1.00 54.54 1468 THR A CA 1
ATOM 1644 C C . THR A 1 243 ? 37.843 24.094 -29.727 1.00 58.13 1468 THR A C 1
ATOM 1645 O O . THR A 1 243 ? 36.756 23.695 -29.306 1.00 58.29 1468 THR A O 1
ATOM 1647 N N . LEU A 1 244 ? 37.971 24.977 -30.718 1.00 61.12 1469 LEU A N 1
ATOM 1648 C CA . LEU A 1 244 ? 36.834 25.547 -31.445 1.00 67.64 1469 LEU A CA 1
ATOM 1649 C C . LEU A 1 244 ? 35.839 26.238 -30.511 1.00 62.95 1469 LEU A C 1
ATOM 1650 O O . LEU A 1 244 ? 35.832 27.463 -30.388 1.00 60.11 1469 LEU A O 1
#

Solvent-accessible surface area: 9830 Å² total; per-residue (Å²): 140,66,101,55,116,72,112,59,159,80,62,4,43,62,22,0,3,0,0,0,0,1,2,0,2,62,135,5,52,109,73,61,1,81,56,0,12,50,6,0,21,38,0,0,34,31,4,90,17,41,70,88,57,0,18,3,1,0,0,7,0,43,82,56,28,89,41,58,2,29,16,124,50,87,86,117,13,47,58,4,40,124,25,1,34,115,1,61,72,48,23,29,145,26,2,0,3,1,43,0,0,73,47,0,11,120,122,33,4,63,112,60,76,16,101,95,4,23,28,0,0,0,0,0,0,3,7,110,9,36,115,181,45,32,218,66,5,52,132,26,1,61,12,0,101,167,68,122,2,12,0,0,0,0,1,6,17,121,85,3,19,84,102,12,2,76,70,0,71,89,36,12,132,41,4,84,17,9,97,7,81,36,4,106,54,1,125,136,50,24,54,87,0,3,55,47,0,18,103,46,4,58,124,32,108,128,112,97,160

B-factor: mean 24.33, std 10.38, range [9.18, 76.04]

Foldseek 3Di:
DQADDQPDPQAQFFFAEEEEEAEQALLAPPVQSLLVLVLVLVLLSRYRDDLRTYFYWYWYFFVAIDTQGARPDPHHSVVVSVSSNPPDRRNHNGGDPQRVLVCCLCPRVVDPPPLQKQAEYEAEFAADGDVVRCPCNLVSLLSCVVVRYAYEYEYEADRGPVVSLVSSCVNDVLRHYHYYHHSVCSVVCRSVVSVSVSVVIHHDPPDDD

InterPro domains:
  IPR001007 VWFC domain [PF00093] (2431-2494)
  IPR001007 VWFC domain [PF00093] (2582-2644)
  IPR001007 VWFC domain [PS01208] (2278-2325)
  IPR001007 VWFC domain [PS01208] (2448-2494)
  IPR001007 VWFC domain [PS01208] (2600-2644)
  IPR001007 VWFC domain [PS50184] (2255-2328)
  IPR001007 VWFC domain [PS50184] (2429-2495)
  IPR001007 VWFC domain [PS50184] (2580-2645)
  IPR001007 VWFC domain [SM00214] (350-410)
  IPR001007 VWFC domain [SM00214] (829-871)
  IPR001007 VWFC domain [SM00214] (2257-2325)
  IPR001007 VWFC domain [SM00214] (2431-2494)
  IPR001007 VWFC domain [SM00214] (2582-2644)
  IPR001007 VWFC domain [SM00215] (350-418)
  IPR001007 VWFC domain [SM00215] (829-898)
  IPR001846 von Willebrand factor, type D domain [PF00094] (35-179)
  IPR001846 von Willebrand factor, type D domain [PF00094] (388-540)
  IPR001846 von Willebrand factor, type D domain [PF00094] (867-1011)
  IPR001846 von Willebrand factor, type D domain [PF00094] (1950-2102)
  IPR001846 von Willebrand factor, type D domain [PS51233] (33-201)

Organism: Homo sapiens (NCBI:txid9606)

CATH classification: 3.40.50.410

GO terms:
  GO:0005515 protein binding (F, IPI)
  GO:1902533 positive regulation of intracellular signal transduction (P, IDA)
  GO:0002020 protease binding (F, IDA)
  GO:0005576 extracellular region (C, TAS)
  GO:0031093 platelet alpha granule lumen (C, TAS)
  GO:0042802 identical protein binding (F, IPI)
  GO:0005576 extracellular region (C, HDA)
  GO:0031012 extracellular matrix (C, HDA)
  GO:0051087 protein-folding chaperone binding (F, IDA)
  GO:0005518 collagen binding (F, IDA)
  GO:0033093 Weibel-Palade body (C, IDA)
  GO:0005576 extracellular region (C, IDA)
  GO:0005783 endoplasmic reticulum (C, IDA)
  GO:0031012 extracellular matrix (C, IDA)
  GO:0030168 platelet activation (P, IDA)
  GO:0031589 cell-substrate adhesion (P, IDA)
  GO:0007155 cell adhesion (P, IDA)
  GO:0019865 immunoglobulin binding (F, IDA)
  GO:0009611 response to wounding (P, TAS)
  GO:0070062 extracellular exosome (C, HDA)

Radius of gyration: 16.01 Å; Cα contacts (8 Å, |Δi|>4): 404; chains: 1; bounding box: 31×46×46 Å

Secondary structure (DSSP, 8-state):
------SSS--B-S-EEEEEEEE-BTTS-HHHHHHHHHHHHHHHHTB-BSTTSEEEEEEEESSSEEEEE-TT----HHHHHHHHHTPPP--BS---HHHHHHHIIIIISSS---TTSEEEEEEEE-S---GGG-TTHHHHHHHHHHTTEEEEEEEESTTS-HHHHHHHHHH-TT---EEESSGGGHHHHHHHHHHHHHHHSPPPPPP--

Sequence (209 aa):
DISEPPLHDFYCSRLLDLVFLLDGSSRLSEAEFEVLKAFVVDMMMERLRISQKWVRVAVVEYHDSSHAYIGLKDRKRPSELRRIASQVKYAGSQVASTSEVLKYTLFQIFSKIDRPEASRIALLLMASQEPQRMSRNFVRYVQGLKKKKVIVIPVGIGPHANLKQIRLIEKQA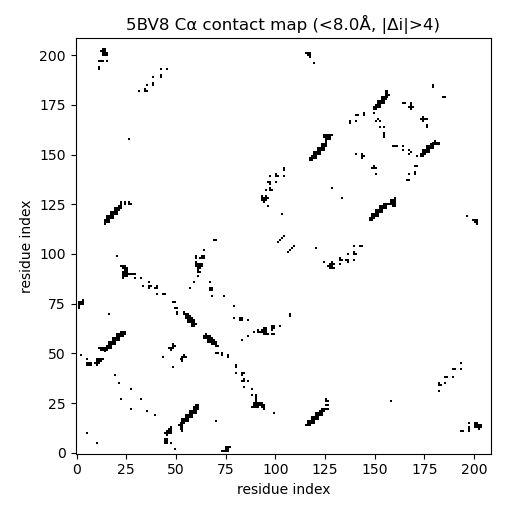PENKAFVLSSVDELEQQRDEIVSYLCCDLAPEAPPPTL